Protein AF-A0A1B8BA22-F1 (afdb_monomer_lite)

Secondary structure (DSSP, 8-state):
---TTSTTEETTEEHHHHHHHHHHHHHHHHHHHHHHHH-GGGGGG--------HHHHHHHHTT-TTSTT---PPPPSSPPPPPPHHHHHHHHHHHHHHHHHHHHHHHHHHHHHHGGGTSPPP--TT-EETTEE-S-HHHHHHHHHHHHHHHHHHHHHHHT-S--SSS----SS-HHHHHHHHHHHSTT--SSS-PPPPPHHHHHHHHHHHHHHHHHHT-

Radius of gyration: 18.55 Å; chains: 1; bounding box: 46×33×55 Å

InterPro domains:
  IPR060221 Cytochalasin cluster regulator ccsR-like, C-terminal domain [PF27599] (18-216)

Structure (mmCIF, N/CA/C/O backbone):
data_AF-A0A1B8BA22-F1
#
_entry.id   AF-A0A1B8BA22-F1
#
loop_
_atom_site.group_PDB
_atom_site.id
_atom_site.type_symbol
_atom_site.label_atom_id
_atom_site.label_alt_id
_atom_site.label_comp_id
_atom_site.label_asym_id
_atom_site.label_entity_id
_atom_site.label_seq_id
_atom_site.pdbx_PDB_ins_code
_atom_site.Cartn_x
_atom_site.Cartn_y
_atom_site.Cartn_z
_atom_site.occupancy
_atom_site.B_iso_or_equiv
_atom_site.auth_seq_id
_atom_site.auth_comp_id
_atom_site.auth_asym_id
_atom_site.auth_atom_id
_atom_site.pdbx_PDB_model_num
ATOM 1 N N . MET A 1 1 ? 10.185 5.179 -19.542 1.00 46.62 1 MET A N 1
ATOM 2 C CA . MET A 1 1 ? 9.408 5.528 -18.329 1.00 46.62 1 MET A CA 1
ATOM 3 C C . MET A 1 1 ? 8.390 6.595 -18.684 1.00 46.62 1 MET A C 1
ATOM 5 O O . MET A 1 1 ? 8.605 7.246 -19.695 1.00 46.62 1 MET A O 1
ATOM 9 N N . ILE A 1 2 ? 7.275 6.675 -17.948 1.00 45.06 2 ILE A N 1
ATOM 10 C CA . ILE A 1 2 ? 6.077 7.477 -18.268 1.00 45.06 2 ILE A CA 1
ATOM 11 C C . ILE A 1 2 ? 6.498 8.854 -18.793 1.00 45.06 2 ILE A C 1
ATOM 13 O O . ILE A 1 2 ? 7.178 9.608 -18.107 1.00 45.06 2 ILE A O 1
ATOM 17 N N . SER A 1 3 ? 6.197 9.080 -20.072 1.00 39.91 3 SER A N 1
ATOM 18 C CA . SER A 1 3 ? 6.596 10.264 -20.827 1.00 39.91 3 SER A CA 1
ATOM 19 C C . SER A 1 3 ? 6.045 11.523 -20.154 1.00 39.91 3 SER A C 1
ATOM 21 O O . SER A 1 3 ? 4.916 11.491 -19.671 1.00 39.91 3 SER A O 1
ATOM 23 N N . GLN A 1 4 ? 6.776 12.641 -20.222 1.00 44.12 4 GLN A N 1
ATOM 24 C CA . GLN A 1 4 ? 6.247 13.996 -19.957 1.00 44.12 4 GLN A CA 1
ATOM 25 C C . GLN A 1 4 ? 5.028 14.347 -20.841 1.00 44.12 4 GLN A C 1
ATOM 27 O O . GLN A 1 4 ? 4.386 15.367 -20.655 1.00 44.12 4 GLN A O 1
ATOM 32 N N . HIS A 1 5 ? 4.714 13.491 -21.816 1.00 44.81 5 HIS A N 1
ATOM 33 C CA . HIS A 1 5 ? 3.585 13.584 -22.737 1.00 44.81 5 HIS A CA 1
ATOM 34 C C . HIS A 1 5 ? 2.639 12.374 -22.595 1.00 44.81 5 HIS A C 1
ATOM 36 O O . HIS A 1 5 ? 1.870 12.063 -23.501 1.00 44.81 5 HIS A O 1
ATOM 42 N N . GLY A 1 6 ? 2.757 11.602 -21.510 1.00 43.75 6 GLY A N 1
ATOM 43 C CA . GLY A 1 6 ? 1.861 10.490 -21.212 1.00 43.75 6 GLY A CA 1
ATOM 44 C C . GLY A 1 6 ? 0.576 10.986 -20.542 1.00 43.75 6 GLY A C 1
ATOM 45 O O . GLY A 1 6 ? 0.629 11.960 -19.800 1.00 43.75 6 GLY A O 1
ATOM 46 N N . PRO A 1 7 ? -0.562 10.288 -20.699 1.00 39.31 7 PRO A N 1
ATOM 47 C CA . PRO A 1 7 ? -1.861 10.693 -20.137 1.00 39.31 7 PRO A CA 1
ATOM 48 C C . PRO A 1 7 ? -1.928 10.683 -18.593 1.00 39.31 7 PRO A C 1
ATOM 50 O O . PRO A 1 7 ? -2.990 10.882 -18.020 1.00 39.31 7 PRO A O 1
ATOM 53 N N . LEU A 1 8 ? -0.804 10.412 -17.923 1.00 45.56 8 LEU A N 1
ATOM 54 C CA . LEU A 1 8 ? -0.643 10.291 -16.471 1.00 45.56 8 LEU A CA 1
ATOM 55 C C . LEU A 1 8 ? 0.379 11.309 -15.923 1.00 45.56 8 LEU A C 1
ATOM 57 O O . LEU A 1 8 ? 0.992 11.072 -14.879 1.00 45.56 8 LEU A O 1
ATOM 61 N N . PHE A 1 9 ? 0.613 12.385 -16.675 1.00 46.78 9 PHE A N 1
ATOM 62 C CA . PHE A 1 9 ? 1.466 13.514 -16.324 1.00 46.78 9 PHE A CA 1
ATOM 63 C C . PHE A 1 9 ? 0.594 14.774 -16.284 1.00 46.78 9 PHE A C 1
ATOM 65 O O . PHE A 1 9 ? 0.155 15.254 -17.328 1.00 46.78 9 PHE A O 1
ATOM 72 N N . THR A 1 10 ? 0.323 15.269 -15.078 1.00 47.12 10 THR A N 1
ATOM 73 C CA . THR A 1 10 ? -0.507 16.458 -14.830 1.00 47.12 10 THR A CA 1
ATOM 74 C C . THR A 1 10 ? 0.223 17.328 -13.810 1.00 47.12 10 THR A C 1
ATOM 76 O O . THR A 1 10 ? 0.757 16.798 -12.838 1.00 47.12 10 THR A O 1
ATOM 79 N N . ASP A 1 11 ? 0.278 18.643 -14.034 1.00 49.88 11 ASP A N 1
ATOM 80 C CA . ASP A 1 11 ? 0.907 19.623 -13.129 1.00 49.88 11 ASP A CA 1
ATOM 81 C C . ASP A 1 11 ? 2.356 19.282 -12.715 1.00 49.88 11 ASP A C 1
ATOM 83 O O . ASP A 1 11 ? 2.721 19.382 -11.546 1.00 49.88 11 ASP A O 1
ATOM 87 N N . ASP A 1 12 ? 3.186 18.834 -13.664 1.00 54.06 12 ASP A N 1
ATOM 88 C CA . ASP A 1 12 ? 4.583 18.413 -13.446 1.00 54.06 12 ASP A CA 1
ATOM 89 C C . ASP A 1 12 ? 4.779 17.215 -12.492 1.00 54.06 12 ASP A C 1
ATOM 91 O O . ASP A 1 12 ? 5.900 16.910 -12.071 1.00 54.06 12 ASP A O 1
ATOM 95 N N . ILE A 1 13 ? 3.704 16.486 -12.178 1.00 57.16 13 ILE A N 1
ATOM 96 C CA . ILE A 1 13 ? 3.717 15.315 -11.299 1.00 57.16 13 ILE A CA 1
ATOM 97 C C . ILE A 1 13 ? 3.270 14.082 -12.091 1.00 57.16 13 ILE A C 1
ATOM 99 O O . ILE A 1 13 ? 2.238 14.068 -12.765 1.00 57.16 13 ILE A O 1
ATOM 103 N N . THR A 1 14 ? 4.050 13.002 -12.011 1.00 68.94 14 THR A N 1
ATOM 104 C CA . THR A 1 14 ? 3.635 11.708 -12.571 1.00 68.94 14 THR A CA 1
ATOM 105 C C . THR A 1 14 ? 2.640 11.017 -11.633 1.00 68.94 14 THR A C 1
ATOM 107 O O . THR A 1 14 ? 2.741 11.158 -10.415 1.00 68.94 14 THR A O 1
ATOM 110 N N . LEU A 1 15 ? 1.728 10.184 -12.155 1.00 72.00 15 LEU A N 1
ATOM 111 C CA . LEU A 1 15 ? 0.854 9.336 -11.316 1.00 72.00 15 LEU A CA 1
ATOM 112 C C . LEU A 1 15 ? 1.648 8.546 -10.255 1.00 72.00 15 LEU A C 1
ATOM 114 O O . LEU A 1 15 ? 1.183 8.345 -9.137 1.00 72.00 15 LEU A O 1
ATOM 118 N N . VAL A 1 16 ? 2.868 8.137 -10.601 1.00 72.00 16 VAL A N 1
ATOM 119 C CA . VAL A 1 16 ? 3.819 7.448 -9.720 1.00 72.00 16 VAL A CA 1
ATOM 120 C C . VAL A 1 16 ? 4.201 8.342 -8.535 1.00 72.00 16 VAL A C 1
ATOM 122 O O . VAL A 1 16 ? 4.019 7.940 -7.388 1.00 72.00 16 VAL A O 1
ATOM 125 N N . ASP A 1 17 ? 4.656 9.569 -8.791 1.00 69.88 17 ASP A N 1
ATOM 126 C CA . ASP A 1 17 ? 5.019 10.538 -7.748 1.00 69.88 17 ASP A CA 1
ATOM 127 C C . ASP A 1 17 ? 3.822 10.908 -6.866 1.00 69.88 17 ASP A C 1
ATOM 129 O O . ASP A 1 17 ? 3.930 10.941 -5.638 1.00 69.88 17 ASP A O 1
ATOM 133 N N . TYR A 1 18 ? 2.666 11.134 -7.494 1.00 76.19 18 TYR A N 1
ATOM 134 C CA . TYR A 1 18 ? 1.423 11.442 -6.797 1.00 76.19 18 TYR A CA 1
ATOM 135 C C . TYR A 1 18 ? 0.993 10.292 -5.879 1.00 76.19 18 TYR A C 1
ATOM 137 O O . TYR A 1 18 ? 0.709 10.517 -4.705 1.00 76.19 18 TYR A O 1
ATOM 145 N N . SER A 1 19 ? 1.016 9.049 -6.374 1.00 82.19 19 SER A N 1
ATOM 146 C CA . SER A 1 19 ? 0.615 7.867 -5.598 1.00 82.19 19 SER A CA 1
ATOM 147 C C . SER A 1 19 ? 1.480 7.654 -4.352 1.00 82.19 19 SER A C 1
ATOM 149 O O . SER A 1 19 ? 0.947 7.367 -3.281 1.00 82.19 19 SER A O 1
ATOM 151 N N . ILE A 1 20 ? 2.798 7.871 -4.453 1.00 81.62 20 ILE A N 1
ATOM 152 C CA . ILE A 1 20 ? 3.710 7.796 -3.305 1.00 81.62 20 ILE A CA 1
ATOM 153 C C . ILE A 1 20 ? 3.387 8.889 -2.290 1.00 81.62 20 ILE A C 1
ATOM 155 O O . ILE A 1 20 ? 3.270 8.591 -1.102 1.00 81.62 20 ILE A O 1
ATOM 159 N N . LYS A 1 21 ? 3.204 10.131 -2.751 1.00 80.19 21 LYS A N 1
ATOM 160 C CA . LYS A 1 21 ? 2.882 11.260 -1.875 1.00 80.19 21 LYS A CA 1
ATOM 161 C C . LYS A 1 21 ? 1.577 11.024 -1.113 1.00 80.19 21 LYS A C 1
ATOM 163 O O . LYS A 1 21 ? 1.559 11.140 0.108 1.00 80.19 21 LYS A O 1
ATOM 168 N N . VAL A 1 22 ? 0.508 10.640 -1.811 1.00 85.88 22 VAL A N 1
ATOM 169 C CA . VAL A 1 22 ? -0.796 10.379 -1.182 1.00 85.88 22 VAL A CA 1
ATOM 170 C C . VAL A 1 22 ? -0.708 9.206 -0.204 1.00 85.88 22 VAL A C 1
ATOM 172 O O . VAL A 1 22 ? -1.250 9.287 0.895 1.00 85.88 22 VAL A O 1
ATOM 175 N N . ALA A 1 23 ? 0.016 8.136 -0.544 1.00 88.44 23 ALA A N 1
ATOM 176 C CA . ALA A 1 23 ? 0.216 7.010 0.367 1.00 88.44 23 ALA A CA 1
ATOM 177 C C . ALA A 1 23 ? 1.003 7.406 1.633 1.00 88.44 23 ALA A C 1
ATOM 179 O O . ALA A 1 23 ? 0.677 6.936 2.723 1.00 88.44 23 ALA A O 1
ATOM 180 N N . GLN A 1 24 ? 2.005 8.284 1.514 1.00 85.00 24 GLN A N 1
ATOM 181 C CA . GLN A 1 24 ? 2.724 8.843 2.665 1.00 85.00 24 GLN A CA 1
ATOM 182 C C . GLN A 1 24 ? 1.807 9.703 3.538 1.00 85.00 24 GLN A C 1
ATOM 184 O O . GLN A 1 24 ? 1.754 9.494 4.745 1.00 85.00 24 GLN A O 1
ATOM 189 N N . GLU A 1 25 ? 1.073 10.645 2.943 1.00 85.94 25 GLU A N 1
ATOM 190 C CA . GLU A 1 25 ? 0.139 11.515 3.669 1.00 85.94 25 GLU A CA 1
ATOM 191 C C . GLU A 1 25 ? -0.927 10.695 4.402 1.00 85.94 25 GLU A C 1
ATOM 193 O O . GLU A 1 25 ? -1.196 10.931 5.580 1.00 85.94 25 GLU A O 1
ATOM 198 N N . PHE A 1 26 ? -1.470 9.670 3.745 1.00 92.06 26 PHE A N 1
ATOM 199 C CA . PHE A 1 26 ? -2.414 8.751 4.363 1.00 92.06 26 PHE A CA 1
ATOM 200 C C . PHE A 1 26 ? -1.795 7.995 5.544 1.00 92.06 26 PHE A C 1
ATOM 202 O O . PHE A 1 26 ? -2.377 7.966 6.627 1.00 92.06 26 PHE A O 1
ATOM 209 N N . LEU A 1 27 ? -0.591 7.441 5.381 1.00 88.94 27 LEU A N 1
ATOM 210 C CA . LEU A 1 27 ? 0.130 6.764 6.460 1.00 88.94 27 LEU A CA 1
ATOM 211 C C . LEU A 1 27 ? 0.376 7.691 7.663 1.00 88.94 27 LEU A C 1
ATOM 213 O O . LEU A 1 27 ? 0.206 7.258 8.800 1.00 88.94 27 LEU A O 1
ATOM 217 N N . LEU A 1 28 ? 0.713 8.964 7.436 1.00 85.88 28 LEU A N 1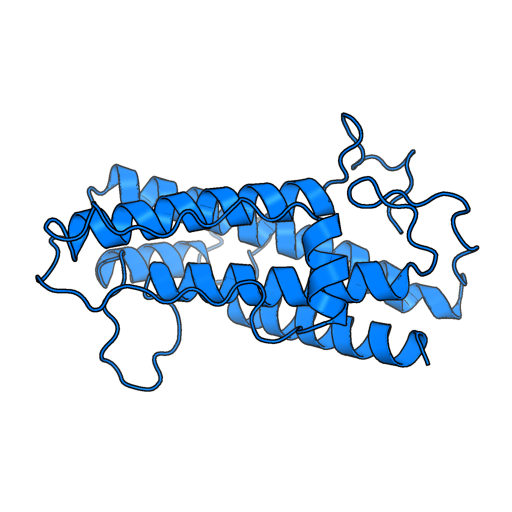
ATOM 218 C CA . LEU A 1 28 ? 0.885 9.945 8.514 1.00 85.88 28 LEU A CA 1
ATOM 219 C C . LEU A 1 28 ? -0.409 10.183 9.291 1.00 85.88 28 LEU A C 1
ATOM 221 O O . LEU A 1 28 ? -0.388 10.220 10.523 1.00 85.88 28 LEU A O 1
ATOM 225 N N . VAL A 1 29 ? -1.535 10.315 8.586 1.00 90.25 29 VAL A N 1
ATOM 226 C CA . VAL A 1 29 ? -2.853 10.451 9.219 1.00 90.25 29 VAL A CA 1
ATOM 227 C C . VAL A 1 29 ? -3.159 9.223 10.074 1.00 90.25 29 VAL A C 1
ATOM 229 O O . VAL A 1 29 ? -3.583 9.375 11.219 1.00 90.25 29 VAL A O 1
ATOM 232 N N . LEU A 1 30 ? -2.883 8.016 9.570 1.00 91.00 30 LEU A N 1
ATOM 233 C CA . LEU A 1 30 ? -3.072 6.783 10.335 1.00 91.00 30 LEU A CA 1
ATOM 234 C C . LEU A 1 30 ? -2.182 6.741 11.582 1.00 91.00 30 LEU A C 1
ATOM 236 O O . LEU A 1 30 ? -2.678 6.477 12.670 1.00 91.00 30 LEU A O 1
ATOM 240 N N . ILE A 1 31 ? -0.889 7.050 11.471 1.00 86.69 31 ILE A N 1
ATOM 241 C CA . ILE A 1 31 ? 0.022 7.071 12.629 1.00 86.69 31 ILE A CA 1
ATOM 242 C C . ILE A 1 31 ? -0.469 8.062 13.689 1.00 86.69 31 ILE A C 1
ATOM 244 O O . ILE A 1 31 ? -0.455 7.756 14.881 1.00 86.69 31 ILE A O 1
ATOM 248 N N . LYS A 1 32 ? -0.927 9.244 13.265 1.00 85.69 32 LYS A N 1
ATOM 249 C CA . LYS A 1 32 ? -1.463 10.253 14.178 1.00 85.69 32 LYS A CA 1
ATOM 250 C C . LYS A 1 32 ? -2.706 9.743 14.907 1.00 85.69 32 LYS A C 1
ATOM 252 O O . LYS A 1 32 ? -2.732 9.795 16.133 1.00 85.69 32 LYS A O 1
ATOM 257 N N . LEU A 1 33 ? -3.673 9.185 14.175 1.00 89.06 33 LEU A N 1
ATOM 258 C CA . LEU A 1 33 ? -4.869 8.572 14.761 1.00 89.06 33 LEU A CA 1
ATOM 259 C C . LEU A 1 33 ? -4.503 7.446 15.734 1.00 89.06 33 LEU A C 1
ATOM 261 O O . LEU A 1 33 ? -5.051 7.371 16.830 1.00 89.06 33 LEU A O 1
ATOM 265 N N . TYR A 1 34 ? -3.543 6.599 15.361 1.00 86.75 34 TYR A N 1
ATOM 266 C CA . TYR A 1 34 ? -3.085 5.496 16.199 1.00 86.75 34 TYR A CA 1
ATOM 2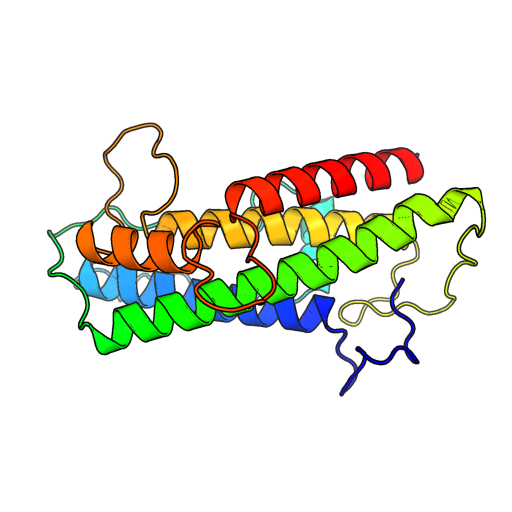67 C C . TYR A 1 34 ? -2.528 6.011 17.529 1.00 86.75 34 TYR A C 1
ATOM 269 O O . TYR A 1 34 ? -2.921 5.530 18.592 1.00 86.75 34 TYR A O 1
ATOM 277 N N . ASN A 1 35 ? -1.654 7.019 17.472 1.00 83.94 35 ASN A N 1
ATOM 278 C CA . ASN A 1 35 ? -1.029 7.613 18.651 1.00 83.94 35 ASN A CA 1
ATOM 279 C C . ASN A 1 35 ? -2.042 8.334 19.548 1.00 83.94 35 ASN A C 1
ATOM 281 O O . ASN A 1 35 ? -1.957 8.208 20.766 1.00 83.94 35 ASN A O 1
ATOM 285 N N . GLU A 1 36 ? -3.004 9.060 18.976 1.00 84.38 36 GLU A N 1
ATOM 286 C CA . GLU A 1 36 ? -4.077 9.717 19.738 1.00 84.38 36 GLU A CA 1
ATOM 287 C C . GLU A 1 36 ? -4.918 8.703 20.521 1.00 84.38 36 GLU A C 1
ATOM 289 O O . GLU A 1 36 ? -5.291 8.949 21.667 1.00 84.38 36 GLU A O 1
ATOM 294 N N . GLN A 1 37 ? -5.167 7.540 19.923 1.00 83.62 37 GLN A N 1
ATOM 295 C CA . GLN A 1 37 ? -6.025 6.511 20.494 1.00 83.62 37 GLN A CA 1
ATOM 296 C C . GLN A 1 37 ? -5.303 5.616 21.518 1.00 83.62 37 GLN A C 1
ATOM 298 O O . GLN A 1 37 ? -5.902 5.208 22.510 1.00 83.62 37 GLN A O 1
ATOM 303 N N . HIS A 1 38 ? -4.021 5.312 21.294 1.00 81.38 38 HIS A N 1
ATOM 304 C CA . HIS A 1 38 ? -3.255 4.354 22.105 1.00 81.38 38 HIS A CA 1
ATOM 305 C C . HIS A 1 38 ? -2.250 5.005 23.069 1.00 81.38 38 HIS A C 1
ATOM 307 O O . HIS A 1 38 ? -1.802 4.363 24.026 1.00 81.38 38 HIS A O 1
ATOM 313 N N . CYS A 1 39 ? -1.876 6.266 22.828 1.00 79.38 39 CYS A N 1
ATOM 314 C CA . CYS A 1 39 ? -0.831 6.993 23.556 1.00 79.38 39 CYS A CA 1
ATOM 315 C C . CYS A 1 39 ? -1.202 8.473 23.823 1.00 79.38 39 CYS A C 1
ATOM 317 O O . CYS A 1 39 ? -0.393 9.364 23.537 1.00 79.38 39 CYS A O 1
ATOM 319 N N . PRO A 1 40 ? -2.377 8.779 24.416 1.00 70.50 40 PRO A N 1
ATOM 320 C CA . PRO A 1 40 ? -2.870 10.156 24.561 1.00 70.50 40 PRO A CA 1
ATOM 321 C C . PRO A 1 40 ? -1.949 11.067 25.396 1.00 70.50 40 PRO A C 1
ATOM 323 O O . PRO A 1 40 ? -1.931 12.278 25.197 1.00 70.50 40 PRO A O 1
ATOM 326 N N . GLY A 1 41 ? -1.136 10.502 26.298 1.00 65.81 41 GLY A N 1
ATOM 327 C CA . GLY A 1 41 ? -0.180 11.250 27.127 1.00 65.81 41 GLY A CA 1
ATOM 328 C C . GLY A 1 41 ? 1.172 11.567 26.469 1.00 65.81 41 GLY A C 1
ATOM 329 O O . GLY A 1 41 ? 1.957 12.313 27.047 1.00 65.81 41 GLY A O 1
ATOM 330 N N . MET A 1 42 ? 1.474 11.017 25.284 1.00 62.22 42 MET A N 1
ATOM 331 C CA . MET A 1 42 ? 2.791 11.142 24.624 1.00 62.22 42 MET A CA 1
ATOM 332 C C . MET A 1 42 ? 2.778 12.022 23.362 1.00 62.22 42 MET A C 1
ATOM 334 O O . MET A 1 42 ? 3.757 12.057 22.609 1.00 62.22 42 MET A O 1
ATOM 338 N N . LEU A 1 43 ? 1.694 12.773 23.138 1.00 56.62 43 LEU A N 1
ATOM 339 C CA . LEU A 1 43 ? 1.495 13.613 21.948 1.00 56.62 43 LEU A CA 1
ATOM 340 C C . LEU A 1 43 ? 2.567 14.709 21.768 1.00 56.62 43 LEU A C 1
ATOM 342 O O . LEU A 1 43 ? 2.767 15.190 20.657 1.00 56.62 43 LEU A O 1
ATOM 346 N N . HIS A 1 44 ? 3.308 15.066 22.822 1.00 50.66 44 HIS A N 1
ATOM 347 C CA . HIS A 1 44 ? 4.362 16.090 22.777 1.00 50.66 44 HIS A CA 1
ATOM 348 C C . HIS A 1 44 ? 5.704 15.617 22.189 1.00 50.66 44 HIS A C 1
ATOM 350 O O . HIS A 1 44 ? 6.604 16.432 22.000 1.00 50.66 44 HIS A O 1
ATOM 356 N N . THR A 1 45 ? 5.845 14.325 21.879 1.00 47.53 45 THR A N 1
ATOM 357 C CA . THR A 1 45 ? 7.091 13.724 21.364 1.00 47.53 45 THR A CA 1
ATOM 358 C C . THR A 1 45 ? 6.980 13.176 19.943 1.00 47.53 45 THR A C 1
ATOM 360 O O . THR A 1 45 ? 7.915 12.519 19.488 1.00 47.53 45 THR A O 1
ATOM 363 N N . SER A 1 46 ? 5.875 13.417 19.220 1.00 47.53 46 SER A N 1
ATOM 364 C CA . SER A 1 46 ? 5.726 12.860 17.870 1.00 47.53 46 SER A CA 1
ATOM 365 C C . SER A 1 46 ? 6.825 13.412 16.960 1.00 47.53 46 SER A C 1
ATOM 367 O O . SER A 1 46 ? 6.813 14.594 16.606 1.00 47.53 46 SER A O 1
ATOM 369 N N . GLN A 1 47 ? 7.789 12.563 16.602 1.00 47.50 47 GLN A N 1
ATOM 370 C CA . GLN A 1 47 ? 8.780 12.884 15.588 1.00 47.50 47 GLN A CA 1
ATOM 371 C C . GLN A 1 47 ? 8.033 13.314 14.328 1.00 47.50 47 GLN A C 1
ATOM 373 O O . GLN A 1 47 ? 7.201 12.573 13.80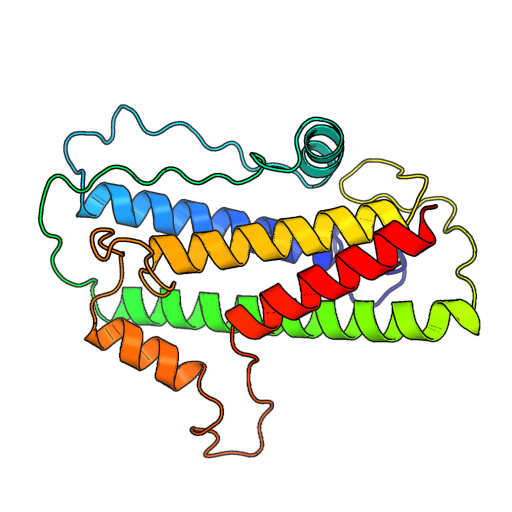5 1.00 47.50 47 GLN A O 1
ATOM 378 N N . SER A 1 48 ? 8.308 14.535 13.874 1.00 43.28 48 SER A N 1
ATOM 379 C CA . SER A 1 48 ? 7.836 15.017 12.584 1.00 43.28 48 SER A CA 1
ATOM 380 C C . SER A 1 48 ? 8.446 14.114 11.518 1.00 43.28 48 SER A C 1
ATOM 382 O O . SER A 1 48 ? 9.631 14.226 11.202 1.00 43.28 48 SER A O 1
ATOM 384 N N . MET A 1 49 ? 7.667 13.164 11.010 1.00 50.72 49 MET A N 1
ATOM 385 C CA . MET A 1 49 ? 8.051 12.424 9.821 1.00 50.72 49 MET A CA 1
ATOM 386 C C . MET A 1 49 ? 7.909 13.414 8.665 1.00 50.72 49 MET A C 1
ATOM 388 O O . MET A 1 49 ? 6.810 13.656 8.167 1.00 50.72 49 MET A O 1
ATOM 392 N N . GLU A 1 50 ? 9.016 14.074 8.310 1.00 51.66 50 GLU A N 1
ATOM 393 C CA . GLU A 1 50 ? 9.061 14.951 7.143 1.00 51.66 50 GLU A CA 1
ATOM 394 C C . GLU A 1 50 ? 8.550 14.158 5.938 1.00 51.66 50 GLU A C 1
ATOM 396 O O . GLU A 1 50 ? 9.074 13.083 5.638 1.00 51.66 50 GLU A O 1
ATOM 401 N N . LEU A 1 51 ? 7.528 14.679 5.252 1.00 54.22 51 LEU A N 1
ATOM 402 C CA . LEU A 1 51 ? 7.049 14.125 3.988 1.00 54.22 51 LEU A CA 1
ATOM 403 C C . LEU A 1 51 ? 8.245 13.987 3.041 1.00 54.22 51 LEU A C 1
ATOM 405 O O . LEU A 1 51 ? 8.784 14.974 2.530 1.00 54.22 51 LEU A O 1
ATOM 409 N N . LEU A 1 52 ? 8.709 12.751 2.848 1.00 54.16 52 LEU A N 1
ATOM 410 C CA . LEU A 1 52 ? 9.905 12.505 2.063 1.00 54.16 52 LEU A CA 1
ATOM 411 C C . LEU A 1 52 ? 9.547 12.682 0.596 1.00 54.16 52 LEU A C 1
ATOM 413 O O . LEU A 1 52 ? 8.941 11.808 -0.017 1.00 54.16 52 LEU A O 1
ATOM 417 N N . CYS A 1 53 ? 9.955 13.815 0.029 1.00 49.34 53 CYS A N 1
ATOM 418 C CA . CYS A 1 53 ? 9.853 14.038 -1.402 1.00 49.34 53 CYS A CA 1
ATOM 419 C C . CYS A 1 53 ? 10.534 12.880 -2.162 1.00 49.34 53 CYS A C 1
ATOM 421 O O . CYS A 1 53 ? 11.701 12.579 -1.876 1.00 49.34 53 CYS A O 1
ATOM 423 N N . PRO A 1 54 ? 9.868 12.292 -3.168 1.00 48.16 54 PRO A N 1
ATOM 424 C CA . PRO A 1 54 ? 10.431 11.556 -4.278 1.00 48.16 54 PRO A CA 1
ATOM 425 C C . PRO A 1 54 ? 11.959 11.392 -4.429 1.00 48.16 54 PRO A C 1
ATOM 427 O O . PRO A 1 54 ? 12.569 10.323 -4.389 1.00 48.16 54 PRO A O 1
ATOM 430 N N . CYS A 1 55 ? 12.613 12.538 -4.635 1.00 48.12 55 CYS A N 1
ATOM 431 C CA . CYS A 1 55 ? 14.039 12.656 -4.932 1.00 48.12 55 CYS A CA 1
ATOM 432 C C . CYS A 1 55 ? 14.926 12.572 -3.703 1.00 48.12 55 CYS A C 1
ATOM 434 O O . CYS A 1 55 ? 16.082 12.158 -3.822 1.00 48.12 55 CYS A O 1
ATOM 436 N N . ARG A 1 56 ? 14.414 12.965 -2.531 1.00 50.16 56 ARG A N 1
ATOM 437 C CA . ARG A 1 56 ? 15.097 12.704 -1.263 1.00 50.16 56 ARG A CA 1
ATOM 438 C C . ARG A 1 56 ? 15.093 11.203 -1.004 1.00 50.16 56 ARG A C 1
ATOM 440 O O . ARG A 1 56 ? 16.167 10.679 -0.716 1.00 50.16 56 ARG A O 1
ATOM 447 N N . LEU A 1 57 ? 13.968 10.525 -1.269 1.00 54.81 57 LEU A N 1
ATOM 448 C CA . LEU A 1 57 ? 13.863 9.065 -1.200 1.00 54.81 57 LEU A CA 1
ATOM 449 C C . LEU A 1 57 ? 14.910 8.397 -2.086 1.00 54.81 57 LEU A C 1
ATOM 451 O O . LEU A 1 57 ? 15.700 7.631 -1.566 1.00 54.81 57 LEU A O 1
ATOM 455 N N . ALA A 1 58 ? 15.029 8.749 -3.370 1.00 52.34 58 ALA A N 1
ATOM 456 C CA . ALA A 1 58 ? 16.050 8.154 -4.244 1.00 52.34 58 ALA A CA 1
ATOM 457 C C . ALA A 1 58 ? 17.493 8.350 -3.730 1.00 52.34 58 ALA A C 1
ATOM 459 O O . ALA A 1 58 ? 18.307 7.425 -3.768 1.00 52.34 58 ALA A O 1
ATOM 460 N N . SER A 1 59 ? 17.816 9.544 -3.218 1.00 55.31 59 SER A N 1
ATOM 461 C CA . SER A 1 59 ? 19.152 9.846 -2.683 1.00 55.31 59 SER A CA 1
ATOM 462 C C . SER A 1 59 ? 19.459 9.145 -1.354 1.00 55.31 59 SER A C 1
ATOM 464 O O . SER A 1 59 ? 20.602 8.767 -1.110 1.00 55.31 59 SER A O 1
ATOM 466 N N . GLN A 1 60 ? 18.446 8.959 -0.508 1.00 55.81 60 GLN A N 1
ATOM 467 C CA . GLN A 1 60 ? 18.541 8.229 0.752 1.00 55.81 60 GLN A CA 1
ATOM 468 C C . GLN A 1 60 ? 18.513 6.712 0.509 1.00 55.81 60 GLN A C 1
ATOM 470 O O . GLN A 1 60 ? 19.234 5.993 1.184 1.00 55.81 60 GLN A O 1
ATOM 475 N N . PHE A 1 61 ? 17.803 6.230 -0.516 1.00 55.22 61 PHE A N 1
ATOM 476 C CA . PHE A 1 61 ? 17.726 4.815 -0.918 1.00 55.22 61 PHE A CA 1
ATOM 477 C C . PHE A 1 61 ? 19.064 4.271 -1.389 1.00 55.22 61 PHE A C 1
ATOM 479 O O . PHE A 1 61 ? 19.427 3.137 -1.092 1.00 55.22 61 PHE A O 1
ATOM 486 N N . LEU A 1 62 ? 19.840 5.109 -2.076 1.00 57.22 62 LEU A N 1
ATOM 487 C CA . LEU A 1 62 ? 21.216 4.789 -2.442 1.00 57.22 62 LEU A CA 1
ATOM 488 C C . LEU A 1 62 ? 22.152 4.676 -1.229 1.00 57.22 62 LEU A C 1
ATOM 490 O O . LEU A 1 62 ? 23.194 4.036 -1.347 1.00 57.22 62 LEU A O 1
ATOM 494 N N . LYS A 1 63 ? 21.807 5.297 -0.093 1.00 57.50 63 LYS A N 1
ATOM 495 C CA . LYS A 1 63 ? 22.623 5.296 1.130 1.00 57.50 63 LYS A CA 1
ATOM 496 C C . LYS A 1 63 ? 22.199 4.209 2.113 1.00 57.50 63 LYS A C 1
ATOM 498 O O . LYS A 1 63 ? 23.064 3.528 2.650 1.00 57.50 63 LYS A O 1
ATOM 503 N N . ASP A 1 64 ? 20.897 4.045 2.331 1.00 57.06 64 ASP A N 1
ATOM 504 C CA . ASP A 1 64 ? 20.337 3.046 3.235 1.00 57.06 64 ASP A CA 1
ATOM 505 C C . ASP A 1 64 ? 18.901 2.652 2.820 1.00 57.06 64 ASP A C 1
ATOM 507 O O . ASP A 1 64 ? 17.927 3.313 3.189 1.00 57.06 64 ASP A O 1
ATOM 511 N N . PRO A 1 65 ? 18.739 1.575 2.035 1.00 53.41 65 PRO A N 1
ATOM 512 C CA . PRO A 1 65 ? 17.438 1.154 1.524 1.00 53.41 65 PRO A CA 1
ATOM 513 C C . PRO A 1 65 ? 16.521 0.549 2.599 1.00 53.41 65 PRO A C 1
ATOM 515 O O . PRO A 1 65 ? 15.320 0.422 2.365 1.00 53.41 65 PRO A O 1
ATOM 518 N N . LYS A 1 66 ? 17.061 0.147 3.761 1.00 52.75 66 LYS A N 1
ATOM 519 C CA . LYS A 1 66 ? 16.305 -0.614 4.768 1.00 52.75 66 LYS A CA 1
ATOM 520 C C . LYS A 1 66 ? 15.462 0.265 5.692 1.00 52.75 66 LYS A C 1
ATOM 522 O O . LYS A 1 66 ? 14.436 -0.203 6.162 1.00 52.75 66 LYS A O 1
ATOM 527 N N . ASN A 1 67 ? 15.846 1.527 5.883 1.00 51.28 67 ASN A N 1
ATOM 528 C CA . ASN A 1 67 ? 15.278 2.390 6.928 1.00 51.28 67 ASN A CA 1
ATOM 529 C C . ASN A 1 67 ? 14.373 3.519 6.404 1.00 51.28 67 ASN A C 1
ATOM 531 O O . ASN A 1 67 ? 13.918 4.367 7.164 1.00 51.28 67 ASN A O 1
ATOM 535 N N . LEU A 1 68 ? 14.105 3.565 5.097 1.00 52.28 68 LEU A N 1
ATOM 536 C CA . LEU A 1 68 ? 13.517 4.744 4.444 1.00 52.28 68 LEU A CA 1
ATOM 537 C C . LEU A 1 68 ? 12.082 5.083 4.812 1.00 52.28 68 LEU A C 1
ATOM 539 O O . LEU A 1 68 ? 11.656 6.223 4.653 1.00 52.28 68 LEU A O 1
ATOM 543 N N . PHE A 1 69 ? 11.346 4.095 5.290 1.00 57.91 69 PHE A N 1
ATOM 544 C CA . PHE A 1 69 ? 9.990 4.281 5.772 1.00 57.91 69 PHE A CA 1
ATOM 545 C C . PHE A 1 69 ? 9.786 3.471 7.039 1.00 57.91 69 PHE A C 1
ATOM 547 O O . PHE A 1 69 ? 8.682 2.996 7.258 1.00 57.91 69 PHE A O 1
ATOM 554 N N . ASP A 1 70 ? 10.828 3.206 7.825 1.00 58.84 70 ASP A N 1
ATOM 555 C CA . ASP A 1 70 ? 10.624 2.369 8.999 1.00 58.84 70 ASP A CA 1
ATOM 556 C C . ASP A 1 70 ? 9.750 3.137 9.998 1.00 58.84 70 ASP A C 1
ATOM 558 O O . ASP A 1 70 ? 10.139 4.176 10.533 1.00 58.84 70 ASP A O 1
ATOM 562 N N . VAL A 1 71 ? 8.503 2.686 10.142 1.00 62.69 71 VAL A N 1
ATOM 563 C CA . VAL A 1 71 ? 7.526 3.289 11.044 1.00 62.69 71 VAL A CA 1
ATOM 564 C C . VAL A 1 71 ? 7.579 2.507 12.340 1.00 62.69 71 VAL A C 1
ATOM 566 O O . VAL A 1 71 ? 7.025 1.408 12.432 1.00 62.69 71 VAL A O 1
ATOM 569 N N . SER A 1 72 ? 8.216 3.107 13.339 1.00 64.44 72 SER A N 1
ATOM 570 C CA . SER A 1 72 ? 8.134 2.662 14.726 1.00 64.44 72 SER A CA 1
ATOM 571 C C . SER A 1 72 ? 6.839 3.192 15.333 1.00 64.44 72 SER A C 1
ATOM 573 O O . SER A 1 72 ? 6.725 4.382 15.630 1.00 64.44 72 SER A O 1
ATOM 575 N N . LEU A 1 73 ? 5.847 2.317 15.494 1.00 67.88 73 LEU A N 1
ATOM 576 C CA . LEU A 1 73 ? 4.643 2.648 16.251 1.00 67.88 73 LEU A CA 1
ATOM 577 C C . LEU A 1 73 ? 4.975 2.704 17.740 1.00 67.88 73 LEU A C 1
ATOM 579 O O . LEU A 1 73 ? 5.759 1.898 18.247 1.00 67.88 73 LEU A O 1
ATOM 583 N N . LEU A 1 74 ? 4.371 3.657 18.450 1.00 71.06 74 LEU A N 1
ATOM 584 C CA . LEU A 1 74 ? 4.480 3.691 19.902 1.00 71.06 74 LEU A CA 1
ATOM 585 C C . LEU A 1 74 ? 3.822 2.442 20.490 1.00 71.06 74 LEU A C 1
ATOM 587 O O . LEU A 1 74 ? 2.755 2.006 20.041 1.00 71.06 74 LEU A O 1
ATOM 591 N N . GLN A 1 75 ? 4.456 1.883 21.518 1.00 73.81 75 GLN A N 1
ATOM 592 C CA . GLN A 1 75 ? 3.858 0.786 22.258 1.00 73.81 75 GLN A CA 1
ATOM 593 C C . GLN A 1 75 ? 2.579 1.301 22.938 1.00 73.81 75 GLN A C 1
ATOM 595 O O . GLN A 1 75 ? 2.644 2.309 23.647 1.00 73.81 75 GLN A O 1
ATOM 600 N N . PRO A 1 76 ? 1.425 0.647 22.721 1.00 72.88 76 PRO A N 1
ATOM 601 C CA . PRO A 1 76 ? 0.153 1.131 23.229 1.00 72.88 76 PRO A CA 1
ATOM 602 C C . PRO A 1 76 ? 0.174 1.162 24.760 1.00 72.88 76 PRO A C 1
ATOM 604 O O . PRO A 1 76 ? 0.514 0.175 25.413 1.00 72.88 76 PRO A O 1
ATOM 607 N N . THR A 1 77 ? -0.180 2.315 25.324 1.00 75.75 77 THR A N 1
ATOM 608 C CA . THR A 1 77 ? -0.247 2.532 26.783 1.00 75.75 77 THR A CA 1
ATOM 609 C C . THR A 1 77 ? -1.629 2.235 27.356 1.00 75.75 77 THR A C 1
ATOM 611 O O . THR A 1 77 ? -1.769 2.016 28.557 1.00 75.75 77 THR A O 1
ATOM 614 N N . VAL A 1 78 ? -2.645 2.199 26.492 1.00 76.12 78 VAL A N 1
ATOM 615 C CA . VAL A 1 78 ? -4.041 1.917 26.826 1.00 76.12 78 VAL A CA 1
ATOM 616 C C . VAL A 1 78 ? -4.680 1.034 25.755 1.00 76.12 78 VAL A C 1
ATOM 618 O O . VAL A 1 78 ? -4.251 1.025 24.599 1.00 76.12 78 VAL A O 1
ATOM 621 N N . THR A 1 79 ? -5.726 0.302 26.136 1.00 76.19 79 THR A N 1
ATOM 622 C CA . THR A 1 79 ? -6.585 -0.412 25.185 1.00 76.19 79 THR A CA 1
ATOM 623 C C . THR A 1 79 ? -7.537 0.586 24.533 1.00 76.19 79 THR A C 1
ATOM 625 O O . THR A 1 79 ? -8.352 1.200 25.219 1.00 76.19 79 THR A O 1
ATOM 628 N N . ALA A 1 80 ? -7.431 0.745 23.218 1.00 77.50 80 ALA A N 1
ATOM 629 C CA . ALA A 1 80 ? -8.279 1.631 22.435 1.00 77.50 80 ALA A CA 1
ATOM 630 C C . ALA A 1 80 ? -9.695 1.065 22.222 1.00 77.50 80 ALA A C 1
ATOM 632 O O . ALA A 1 80 ? -9.864 -0.121 21.931 1.00 77.50 80 ALA A O 1
ATOM 633 N N . GLU A 1 81 ? -10.715 1.926 22.294 1.00 83.31 81 GLU A N 1
ATOM 634 C CA . GLU A 1 81 ? -12.055 1.601 21.786 1.00 83.31 81 GLU A CA 1
ATOM 635 C C . GLU A 1 81 ? -12.053 1.526 20.253 1.00 83.31 81 GLU A C 1
ATOM 637 O O . GLU A 1 81 ? -11.257 2.218 19.626 1.00 83.31 81 GLU A O 1
ATOM 642 N N . PRO A 1 82 ? -12.938 0.748 19.606 1.00 86.25 82 PRO A N 1
ATOM 643 C CA . PRO A 1 82 ? -13.031 0.718 18.148 1.00 86.25 82 PRO A CA 1
ATOM 644 C C . PRO A 1 82 ? -13.268 2.107 17.540 1.00 86.25 82 PRO A C 1
ATOM 646 O O . PRO A 1 82 ? -14.037 2.905 18.073 1.00 86.25 82 PRO A O 1
ATOM 649 N N . LEU A 1 83 ? -12.676 2.372 16.370 1.00 89.50 83 LEU A N 1
ATOM 650 C CA . LEU A 1 83 ? -12.944 3.610 15.633 1.00 89.50 83 LEU A CA 1
ATOM 651 C C . LEU A 1 83 ? -14.433 3.747 15.297 1.00 89.50 83 LEU A C 1
ATOM 653 O O . LEU A 1 83 ? -15.105 2.754 14.997 1.00 89.50 83 LEU A O 1
ATOM 657 N N . ALA A 1 84 ? -14.919 4.989 15.237 1.00 92.06 84 ALA A N 1
ATOM 658 C CA . ALA A 1 84 ? -16.244 5.279 14.705 1.00 92.06 84 ALA A CA 1
ATOM 659 C C . ALA A 1 84 ? -16.404 4.666 13.304 1.00 92.06 84 ALA A C 1
ATOM 661 O O . ALA A 1 84 ? -15.493 4.720 12.472 1.00 92.06 84 ALA A O 1
ATOM 662 N N . THR A 1 85 ? -17.574 4.088 13.029 1.00 90.56 85 THR A N 1
ATOM 663 C CA . THR A 1 85 ? -17.826 3.331 11.795 1.00 90.56 85 THR A CA 1
ATOM 664 C C . THR A 1 85 ? -17.543 4.148 10.537 1.00 90.56 85 THR A C 1
ATOM 666 O O . THR A 1 85 ? -16.915 3.643 9.613 1.00 90.56 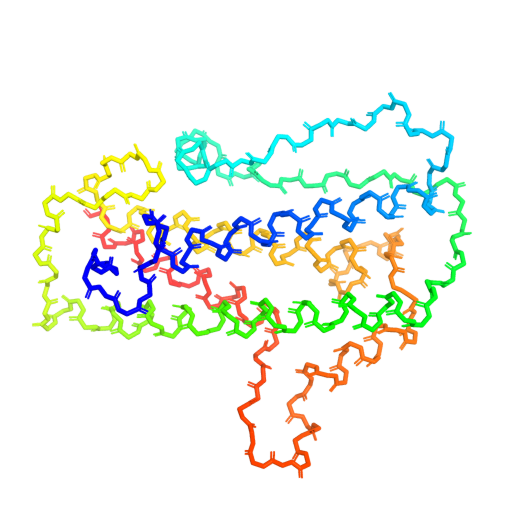85 THR A O 1
ATOM 669 N N . SER A 1 86 ? -17.928 5.426 10.519 1.00 91.75 86 SER A N 1
ATOM 670 C CA . SER A 1 86 ? -17.654 6.336 9.401 1.00 91.75 86 SER A CA 1
ATOM 671 C C . SER A 1 86 ? -16.155 6.520 9.136 1.00 91.75 86 SER A C 1
ATOM 673 O O . SER A 1 86 ? -15.730 6.523 7.981 1.00 91.75 86 SER A O 1
ATOM 675 N N . ILE A 1 87 ? -15.340 6.617 10.191 1.00 93.19 87 ILE A N 1
ATOM 676 C CA . ILE A 1 87 ? -13.883 6.770 10.085 1.00 93.19 87 ILE A CA 1
ATOM 677 C C . ILE A 1 87 ? -13.267 5.487 9.529 1.00 93.19 87 ILE A C 1
ATOM 679 O O . ILE A 1 87 ? -12.502 5.539 8.569 1.00 93.19 87 ILE A O 1
ATOM 683 N N . ALA A 1 88 ? -13.645 4.328 10.075 1.00 92.25 88 ALA A N 1
ATOM 684 C CA . ALA A 1 88 ? -13.134 3.041 9.610 1.00 92.25 88 ALA A CA 1
ATOM 685 C C . ALA A 1 88 ? -13.496 2.758 8.142 1.00 92.25 88 ALA A C 1
ATOM 687 O O . ALA A 1 88 ? -12.652 2.278 7.386 1.00 92.25 88 ALA A O 1
ATOM 688 N N . LEU A 1 89 ? -14.714 3.106 7.713 1.00 91.50 89 LEU A N 1
ATOM 689 C CA . LEU A 1 89 ? -15.130 2.990 6.311 1.00 91.50 89 LEU A CA 1
ATOM 690 C C . LEU A 1 89 ? -14.370 3.959 5.399 1.00 91.50 89 LEU A C 1
ATOM 692 O O . LEU A 1 89 ? -13.970 3.577 4.304 1.00 91.50 89 LEU A O 1
ATOM 696 N N . THR A 1 90 ? -14.106 5.184 5.858 1.00 94.56 90 THR A N 1
ATOM 697 C CA . THR A 1 90 ? -13.303 6.156 5.099 1.00 94.56 90 THR A CA 1
ATOM 698 C C . THR A 1 90 ? -11.873 5.650 4.905 1.00 94.56 90 THR A C 1
ATOM 700 O O . THR A 1 90 ? -11.367 5.645 3.785 1.00 94.56 90 THR A O 1
ATOM 703 N N . ILE A 1 91 ? -11.242 5.151 5.974 1.00 94.56 91 ILE A N 1
ATOM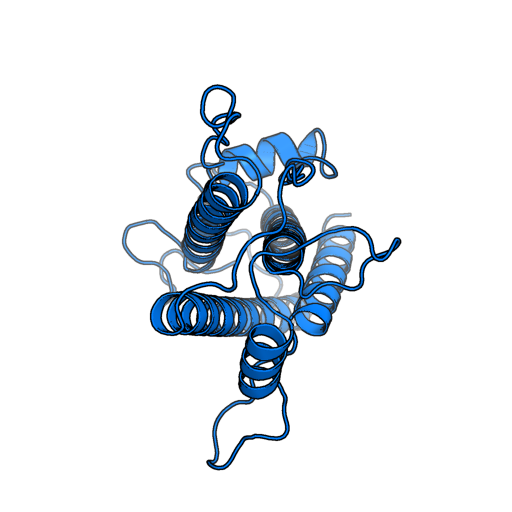 704 C CA . ILE A 1 91 ? -9.913 4.523 5.932 1.00 94.56 91 ILE A CA 1
ATOM 705 C C . ILE A 1 91 ? -9.907 3.337 4.962 1.00 94.56 91 ILE A C 1
ATOM 707 O O . ILE A 1 91 ? -9.015 3.238 4.122 1.00 94.56 91 ILE A O 1
ATOM 711 N N . THR A 1 92 ? -10.917 2.469 5.053 1.00 91.62 92 THR A N 1
ATOM 712 C CA . THR A 1 92 ? -11.084 1.302 4.174 1.00 91.62 92 THR A CA 1
ATOM 713 C C . THR A 1 92 ? -11.165 1.728 2.711 1.00 91.62 92 THR A C 1
ATOM 715 O O . THR A 1 92 ? -10.379 1.259 1.893 1.00 91.62 92 THR A O 1
ATOM 718 N N . SER A 1 93 ? -12.043 2.681 2.389 1.00 91.31 93 SER A N 1
ATOM 719 C CA . SER A 1 93 ? -12.214 3.208 1.033 1.00 91.31 93 SER A CA 1
ATOM 720 C C . SER A 1 93 ? -10.920 3.804 0.476 1.00 91.31 93 SER A C 1
ATOM 722 O O . SER A 1 93 ? -10.536 3.493 -0.651 1.00 91.31 93 SER A O 1
ATOM 724 N N . ILE A 1 94 ? -10.223 4.643 1.252 1.00 93.44 94 ILE A N 1
ATOM 725 C CA . ILE A 1 94 ? -8.953 5.248 0.820 1.00 93.44 94 ILE A CA 1
ATOM 726 C C . ILE A 1 94 ? -7.906 4.161 0.565 1.00 93.44 94 ILE A C 1
ATOM 728 O O . ILE A 1 94 ? -7.215 4.197 -0.452 1.00 93.44 94 ILE A O 1
ATOM 732 N N . PHE A 1 95 ? -7.802 3.173 1.455 1.00 92.69 95 PHE A N 1
ATOM 733 C CA . PHE A 1 95 ? -6.825 2.104 1.304 1.00 92.69 95 PHE A CA 1
ATOM 734 C C . PHE A 1 95 ? -7.109 1.237 0.069 1.00 92.69 95 PHE A C 1
ATOM 736 O O . PHE A 1 95 ? -6.196 0.996 -0.716 1.00 92.69 95 PHE A O 1
ATOM 743 N N . VAL A 1 96 ? -8.365 0.854 -0.178 1.00 90.19 96 VAL A N 1
ATOM 744 C CA . VAL A 1 96 ? -8.764 0.108 -1.387 1.00 90.19 96 VAL A CA 1
ATOM 745 C C . VAL A 1 96 ? -8.443 0.894 -2.666 1.00 90.19 96 VAL A C 1
ATOM 747 O O . VAL A 1 96 ? -7.878 0.340 -3.614 1.00 90.19 96 VAL A O 1
ATOM 750 N N . GLN A 1 97 ? -8.727 2.200 -2.691 1.00 90.19 97 GLN A N 1
ATOM 751 C CA . GLN A 1 97 ? -8.389 3.065 -3.829 1.00 90.19 97 GLN A CA 1
ATOM 752 C C . GLN A 1 97 ? -6.873 3.148 -4.054 1.00 90.19 97 GLN A C 1
ATOM 754 O O . GLN A 1 97 ? -6.415 3.028 -5.191 1.00 90.19 97 GLN A O 1
ATOM 759 N N . LEU A 1 98 ? -6.080 3.282 -2.985 1.00 91.38 98 LEU A N 1
ATOM 760 C CA . LEU A 1 98 ? -4.617 3.268 -3.069 1.00 91.38 98 LEU A CA 1
ATOM 761 C C . LEU A 1 98 ? -4.092 1.952 -3.649 1.00 91.38 98 LEU A C 1
ATOM 763 O O . LEU A 1 98 ? -3.249 1.976 -4.545 1.00 91.38 98 LEU A O 1
ATOM 767 N N . ILE A 1 99 ? -4.602 0.811 -3.182 1.00 91.00 99 ILE A N 1
ATOM 768 C CA . ILE A 1 99 ? -4.219 -0.509 -3.699 1.00 91.00 99 ILE A CA 1
ATOM 769 C C . ILE A 1 99 ? -4.568 -0.635 -5.185 1.00 91.00 99 ILE A C 1
ATOM 771 O O . ILE A 1 99 ? -3.729 -1.078 -5.965 1.00 91.00 99 ILE A O 1
ATOM 775 N N . THR A 1 100 ? -5.742 -0.157 -5.596 1.00 88.81 100 THR A N 1
ATOM 776 C CA . THR A 1 100 ? -6.171 -0.152 -7.006 1.00 88.81 100 THR A CA 1
ATOM 777 C C . THR A 1 100 ? -5.235 0.687 -7.885 1.00 88.81 100 THR A C 1
ATOM 779 O O . THR A 1 100 ? -4.839 0.263 -8.972 1.00 88.81 100 THR A O 1
ATOM 782 N N . ILE A 1 101 ? -4.821 1.868 -7.412 1.00 87.38 101 ILE A N 1
ATOM 783 C CA . ILE A 1 101 ? -3.860 2.725 -8.124 1.00 87.38 101 ILE A CA 1
ATOM 784 C C . ILE A 1 101 ? -2.500 2.030 -8.229 1.00 87.38 101 ILE A C 1
ATOM 786 O O . ILE A 1 101 ? -1.899 1.999 -9.304 1.00 87.38 101 ILE A O 1
ATOM 790 N N . PHE A 1 102 ? -2.009 1.446 -7.136 1.00 89.25 102 PHE A N 1
ATOM 791 C CA . PHE A 1 102 ? -0.746 0.717 -7.144 1.00 89.25 102 PHE A CA 1
ATOM 792 C C . PHE A 1 102 ? -0.785 -0.504 -8.071 1.00 89.25 102 PHE A C 1
ATOM 794 O O . PHE A 1 102 ? 0.198 -0.769 -8.762 1.00 89.25 102 PHE A O 1
ATOM 801 N N . GLU A 1 103 ? -1.909 -1.214 -8.145 1.00 89.69 103 GLU A N 1
ATOM 802 C CA . GLU A 1 103 ? -2.115 -2.309 -9.091 1.00 89.69 103 GLU A CA 1
ATOM 803 C C . GLU A 1 103 ? -2.038 -1.825 -10.546 1.00 89.69 103 GLU A C 1
ATOM 805 O O . GLU A 1 103 ? -1.300 -2.394 -11.354 1.00 89.69 103 GLU A O 1
ATOM 810 N N . LEU A 1 104 ? -2.723 -0.726 -10.874 1.00 85.69 104 LEU A N 1
ATOM 811 C CA . LEU A 1 104 ? -2.661 -0.113 -12.201 1.00 85.69 104 LEU A CA 1
ATOM 812 C C . LEU A 1 104 ? -1.221 0.273 -12.575 1.00 85.69 104 LEU A C 1
ATOM 814 O O . LEU A 1 104 ? -0.746 -0.037 -13.672 1.00 85.69 104 LEU A O 1
ATOM 818 N N . VAL A 1 105 ? -0.500 0.920 -11.656 1.00 83.06 105 VAL A N 1
ATOM 819 C CA . VAL A 1 105 ? 0.896 1.311 -11.879 1.00 83.06 105 VAL A CA 1
ATOM 820 C C . VAL A 1 105 ? 1.788 0.081 -12.054 1.00 83.06 105 VAL A C 1
ATOM 822 O O . VAL A 1 105 ? 2.615 0.058 -12.969 1.00 83.06 105 VAL A O 1
ATOM 825 N N . LEU A 1 106 ? 1.614 -0.960 -11.235 1.00 86.19 106 LEU A N 1
ATOM 826 C CA . LEU A 1 106 ? 2.350 -2.215 -11.371 1.00 86.19 106 LEU A CA 1
ATOM 827 C C . LEU A 1 106 ? 2.125 -2.842 -12.750 1.00 86.19 106 LEU A C 1
ATOM 829 O O . LEU A 1 106 ? 3.101 -3.219 -13.396 1.00 86.19 106 LEU A O 1
ATOM 833 N N . ASN A 1 107 ? 0.877 -2.912 -13.217 1.00 84.31 107 ASN A N 1
ATOM 834 C CA . ASN A 1 107 ? 0.538 -3.449 -14.535 1.00 84.31 107 ASN A CA 1
ATOM 835 C C . ASN A 1 107 ? 1.241 -2.665 -15.651 1.00 84.31 107 ASN A C 1
ATOM 837 O O . ASN A 1 107 ? 1.850 -3.255 -16.546 1.00 84.31 107 ASN A O 1
ATOM 841 N N . HIS A 1 108 ? 1.254 -1.333 -15.565 1.00 79.12 108 HIS A N 1
ATOM 842 C CA . HIS A 1 108 ? 1.995 -0.504 -16.514 1.00 79.12 108 HIS A CA 1
ATOM 843 C C . HIS A 1 108 ? 3.506 -0.759 -16.479 1.00 79.12 108 HIS A C 1
ATOM 845 O O . HIS A 1 108 ? 4.135 -0.826 -17.539 1.00 79.12 108 HIS A O 1
ATOM 851 N N . ILE A 1 109 ? 4.102 -0.910 -15.293 1.00 77.12 109 ILE A N 1
ATOM 852 C CA . ILE A 1 109 ? 5.533 -1.210 -15.167 1.00 77.12 109 ILE A CA 1
ATOM 853 C C . ILE A 1 109 ? 5.834 -2.609 -15.717 1.00 77.12 109 ILE A C 1
ATOM 855 O O . ILE A 1 109 ? 6.786 -2.752 -16.479 1.00 77.12 109 ILE A O 1
ATOM 859 N N . ALA A 1 110 ? 5.025 -3.618 -15.390 1.00 80.44 110 ALA A N 1
ATOM 860 C CA . ALA A 1 110 ? 5.208 -4.997 -15.835 1.00 80.44 110 ALA A CA 1
ATOM 861 C C . ALA A 1 110 ? 5.182 -5.109 -17.367 1.00 80.44 110 ALA A C 1
ATOM 863 O O . ALA A 1 110 ? 6.156 -5.578 -17.956 1.00 80.44 110 ALA A O 1
ATOM 864 N N . ILE A 1 111 ? 4.151 -4.556 -18.020 1.00 76.62 111 ILE A N 1
ATOM 865 C CA . ILE A 1 111 ? 4.043 -4.515 -19.491 1.00 76.62 111 ILE A CA 1
ATOM 866 C C . ILE A 1 111 ? 5.265 -3.829 -20.110 1.00 76.62 111 ILE A C 1
ATOM 868 O O . ILE A 1 111 ? 5.764 -4.228 -21.164 1.00 76.62 111 ILE A O 1
ATOM 872 N N . ARG A 1 112 ? 5.757 -2.759 -19.477 1.00 70.88 112 ARG A N 1
ATOM 873 C CA . ARG A 1 112 ? 6.950 -2.060 -19.958 1.00 70.88 112 ARG A CA 1
ATOM 874 C C . ARG A 1 112 ? 8.205 -2.905 -19.808 1.00 70.88 112 ARG A C 1
ATOM 876 O O . ARG A 1 112 ? 8.976 -2.942 -20.758 1.00 70.88 112 ARG A O 1
ATOM 883 N N . VAL A 1 113 ? 8.389 -3.577 -18.673 1.00 72.44 113 VAL A N 1
ATOM 884 C CA . VAL A 1 113 ? 9.530 -4.466 -18.416 1.00 72.44 113 VAL A CA 1
ATOM 885 C C . VAL A 1 113 ? 9.561 -5.629 -19.408 1.00 72.44 113 VAL A C 1
ATOM 887 O O . VAL A 1 113 ? 10.618 -5.912 -19.961 1.00 72.44 113 VAL A O 1
ATOM 890 N N . GLU A 1 114 ? 8.417 -6.248 -19.701 1.00 74.88 114 GLU A N 1
ATOM 891 C CA . GLU A 1 114 ? 8.310 -7.331 -20.692 1.00 74.88 114 GLU A CA 1
ATOM 892 C C . GLU A 1 114 ? 8.712 -6.885 -22.100 1.00 74.88 114 GLU A C 1
ATOM 894 O O . GLU A 1 114 ? 9.319 -7.640 -22.855 1.00 74.88 114 GLU A O 1
ATOM 899 N N . ARG A 1 115 ? 8.408 -5.633 -22.454 1.00 69.81 115 ARG A N 1
ATOM 900 C CA . ARG A 1 115 ? 8.706 -5.075 -23.776 1.00 69.81 115 ARG A CA 1
ATOM 901 C C . ARG A 1 115 ? 10.135 -4.555 -23.924 1.00 69.81 115 ARG A C 1
ATOM 903 O O . ARG A 1 115 ? 10.494 -4.186 -25.039 1.00 69.81 115 ARG A O 1
ATOM 910 N N . LEU A 1 116 ? 10.951 -4.538 -22.866 1.00 65.62 116 LEU A N 1
ATOM 911 C CA . LEU A 1 116 ? 12.325 -4.012 -22.920 1.00 65.62 116 LEU A CA 1
ATOM 912 C C . LEU A 1 116 ? 13.234 -4.780 -23.889 1.00 65.62 116 LEU A C 1
ATOM 914 O O . LEU A 1 116 ? 14.168 -4.194 -24.424 1.00 65.62 116 LEU A O 1
ATOM 918 N N . THR A 1 117 ? 12.969 -6.066 -24.125 1.00 60.00 117 THR A N 1
ATOM 919 C CA . THR A 1 117 ? 13.750 -6.903 -25.053 1.00 60.00 117 THR A CA 1
ATOM 920 C C . THR A 1 117 ? 13.403 -6.660 -26.522 1.00 60.00 117 THR A C 1
ATOM 922 O O . THR A 1 117 ? 14.234 -6.909 -27.388 1.00 60.00 117 THR A O 1
ATOM 925 N N . ILE A 1 118 ? 12.187 -6.179 -26.802 1.00 61.84 118 ILE A N 1
ATOM 926 C CA . ILE A 1 118 ? 11.661 -5.964 -28.160 1.00 61.84 118 ILE A CA 1
ATOM 927 C C . ILE A 1 118 ? 11.800 -4.493 -28.562 1.00 61.84 118 ILE A C 1
ATOM 929 O O . ILE A 1 118 ? 12.157 -4.185 -29.691 1.00 61.84 118 ILE A O 1
ATOM 933 N N . ASN A 1 119 ? 11.534 -3.587 -27.622 1.00 59.53 119 ASN A N 1
ATOM 934 C CA . ASN A 1 119 ? 11.646 -2.145 -27.785 1.00 59.53 119 ASN A CA 1
ATOM 935 C C . ASN A 1 119 ? 12.516 -1.606 -26.642 1.00 59.53 119 ASN A C 1
ATOM 937 O O . ASN A 1 119 ? 11.965 -1.146 -25.630 1.00 59.53 119 ASN A O 1
ATOM 941 N N . PRO A 1 120 ? 13.856 -1.698 -26.757 1.00 55.16 120 PRO A N 1
ATOM 942 C CA . PRO A 1 120 ? 14.745 -1.112 -25.770 1.00 55.16 120 PRO A CA 1
ATOM 943 C C . PRO A 1 120 ? 14.411 0.372 -25.663 1.00 55.16 120 PRO A C 1
ATOM 945 O O . PRO A 1 120 ? 14.351 1.090 -26.659 1.00 55.16 120 PRO A O 1
ATOM 948 N N . THR A 1 121 ? 14.106 0.827 -24.452 1.00 53.06 121 THR A N 1
ATOM 949 C CA . THR A 1 121 ? 13.821 2.241 -24.218 1.00 53.06 121 THR A CA 1
ATOM 950 C C . THR A 1 121 ? 15.034 3.060 -24.625 1.00 53.06 121 THR A C 1
ATOM 952 O O . THR A 1 121 ? 16.079 2.945 -23.985 1.00 53.06 121 THR A O 1
ATOM 955 N N . GLU A 1 122 ? 14.875 3.920 -25.631 1.00 45.44 122 GLU A N 1
ATOM 956 C CA . GLU A 1 122 ? 15.768 5.060 -25.800 1.00 45.44 122 GLU A CA 1
ATOM 957 C C . GLU A 1 122 ? 15.840 5.802 -24.461 1.00 45.44 122 GLU A C 1
ATOM 959 O O . GLU A 1 122 ? 14.830 5.968 -23.759 1.00 45.44 122 GLU A O 1
ATOM 964 N N . SER A 1 123 ? 17.052 6.183 -24.059 1.00 45.03 123 SER A N 1
ATOM 965 C CA . SER A 1 123 ? 17.262 6.996 -22.868 1.00 45.03 123 SER A CA 1
ATOM 966 C C . SER A 1 123 ? 16.414 8.255 -23.005 1.00 45.03 123 SER A C 1
ATOM 968 O O . SER A 1 123 ? 16.697 9.085 -23.864 1.00 45.03 123 SER A O 1
ATOM 970 N N . VAL A 1 124 ? 15.362 8.392 -22.191 1.00 43.41 124 VAL A N 1
ATOM 971 C CA . VAL A 1 124 ? 14.560 9.619 -22.169 1.00 43.41 124 VAL A CA 1
ATOM 972 C C . VAL A 1 124 ? 15.502 10.731 -21.704 1.00 43.41 124 VAL A C 1
ATOM 974 O O . VAL A 1 124 ? 15.940 10.666 -20.552 1.00 43.41 124 VAL A O 1
ATOM 977 N N . PRO A 1 125 ? 15.849 11.718 -22.554 1.00 38.00 125 PRO A N 1
ATOM 978 C CA . PRO A 1 125 ? 16.977 12.609 -22.279 1.00 38.00 125 PRO A CA 1
ATOM 979 C C . PRO A 1 125 ? 16.794 13.462 -21.020 1.00 38.00 125 PRO A C 1
ATOM 981 O O . PRO A 1 125 ? 17.759 14.000 -20.491 1.00 38.00 125 PRO A O 1
ATOM 984 N N . VAL A 1 126 ? 15.565 13.586 -20.515 1.00 43.06 126 VAL A N 1
ATOM 985 C CA . VAL A 1 126 ? 15.242 14.475 -19.400 1.00 43.06 126 VAL A CA 1
ATOM 986 C C . VAL A 1 126 ? 14.111 13.888 -18.553 1.00 43.06 126 VAL A C 1
ATOM 988 O O . VAL A 1 126 ? 13.063 14.505 -18.389 1.00 43.06 126 VAL A O 1
ATOM 991 N N . LEU A 1 127 ? 14.262 12.669 -18.020 1.00 41.06 127 LEU A N 1
ATOM 992 C CA . LEU A 1 127 ? 13.274 12.184 -17.052 1.00 41.06 127 LEU A CA 1
ATOM 993 C C . LEU A 1 127 ? 13.529 12.814 -15.674 1.00 41.06 127 LEU A C 1
ATOM 995 O O . LEU A 1 127 ? 14.334 12.329 -14.873 1.00 41.06 127 LEU A O 1
ATOM 999 N N . ILE A 1 128 ? 12.830 13.918 -15.419 1.00 47.47 128 ILE A N 1
ATOM 1000 C CA . ILE A 1 128 ? 12.738 14.546 -14.102 1.00 47.47 128 ILE A CA 1
ATOM 1001 C C . ILE A 1 128 ? 11.724 13.739 -13.299 1.00 47.47 128 ILE A C 1
ATOM 1003 O O . ILE A 1 128 ? 10.523 13.862 -13.504 1.00 47.47 128 ILE A O 1
ATOM 1007 N N . VAL A 1 129 ? 12.213 12.888 -12.402 1.00 44.56 129 VAL A N 1
ATOM 1008 C CA . VAL A 1 129 ? 11.364 12.253 -11.387 1.00 44.56 129 VAL A CA 1
ATOM 1009 C C . VAL A 1 129 ? 11.725 12.915 -10.083 1.00 44.56 129 VAL A C 1
ATOM 1011 O O . VAL A 1 129 ? 12.881 12.879 -9.641 1.00 44.56 129 VAL A O 1
ATOM 1014 N N . CYS A 1 130 ? 10.721 13.590 -9.531 1.00 44.12 130 CYS A N 1
ATOM 1015 C CA . CYS A 1 130 ? 10.835 14.355 -8.307 1.00 44.12 130 CYS A CA 1
ATOM 1016 C C . CYS A 1 130 ? 11.883 15.484 -8.398 1.00 44.12 130 CYS A C 1
ATOM 1018 O O . CYS A 1 130 ? 12.791 15.569 -7.592 1.00 44.12 130 CYS A O 1
ATOM 1020 N N . GLY A 1 131 ? 11.866 16.339 -9.418 1.00 43.66 131 GLY A N 1
ATOM 1021 C CA . GLY A 1 131 ? 12.791 17.487 -9.473 1.00 43.66 131 GLY A CA 1
ATOM 1022 C C . GLY A 1 131 ? 14.288 17.159 -9.644 1.00 43.66 131 GLY A C 1
ATOM 1023 O O . GLY A 1 131 ? 15.109 18.073 -9.622 1.00 43.66 131 GLY A O 1
ATOM 1024 N N . ARG A 1 132 ? 14.683 15.888 -9.840 1.00 44.22 132 ARG A N 1
ATOM 1025 C CA . ARG A 1 132 ? 16.045 15.513 -10.260 1.00 44.22 132 ARG A CA 1
ATOM 1026 C C . ARG A 1 132 ? 16.032 14.828 -11.617 1.00 44.22 132 ARG A C 1
ATOM 1028 O O . ARG A 1 132 ? 15.281 13.879 -11.833 1.00 44.22 132 ARG A O 1
ATOM 1035 N N . LEU A 1 133 ? 16.946 15.261 -12.482 1.00 49.38 133 LEU A N 1
ATOM 1036 C CA . LEU A 1 133 ? 17.347 14.537 -13.682 1.00 49.38 133 LEU A CA 1
ATOM 1037 C C . LEU A 1 133 ? 17.979 13.209 -13.238 1.00 49.38 133 LEU A C 1
ATOM 1039 O O . LEU A 1 133 ? 19.127 13.201 -12.789 1.00 49.38 133 LEU A O 1
ATOM 1043 N N . GLN A 1 134 ? 17.248 12.091 -13.279 1.00 49.72 134 GLN A N 1
ATOM 1044 C CA . GLN A 1 134 ? 17.909 10.800 -13.078 1.00 49.72 134 GLN A CA 1
ATOM 1045 C C . GLN A 1 134 ? 18.340 10.230 -14.417 1.00 49.72 134 GLN A C 1
ATOM 1047 O O . GLN A 1 134 ? 17.557 10.118 -15.354 1.00 49.72 134 GLN A O 1
ATOM 1052 N N . GLN A 1 135 ? 19.601 9.819 -14.466 1.00 49.81 135 GLN A N 1
ATOM 1053 C CA . GLN A 1 135 ? 20.240 9.313 -15.674 1.00 49.81 135 GLN A CA 1
ATOM 1054 C C . GLN A 1 135 ? 19.833 7.865 -16.018 1.00 49.81 135 GLN A C 1
ATOM 1056 O O . GLN A 1 135 ? 20.144 7.401 -17.109 1.00 49.81 135 GLN A O 1
ATOM 1061 N N . MET A 1 136 ? 19.150 7.135 -15.117 1.00 59.47 136 MET A N 1
ATOM 1062 C CA . MET A 1 136 ? 18.873 5.695 -15.268 1.00 59.47 136 MET A CA 1
ATOM 1063 C C . MET A 1 136 ? 17.419 5.325 -14.903 1.00 59.47 136 MET A C 1
ATOM 1065 O O . MET A 1 136 ? 17.105 5.171 -13.719 1.00 59.47 136 MET A O 1
ATOM 1069 N N . PRO A 1 137 ? 16.544 5.077 -15.897 1.00 62.75 137 PRO A N 1
ATOM 1070 C CA . PRO A 1 137 ? 15.149 4.667 -15.691 1.00 62.75 137 PRO A CA 1
ATOM 1071 C C . PRO A 1 137 ? 14.971 3.434 -14.786 1.00 62.75 137 PRO A C 1
ATOM 1073 O O . PRO A 1 137 ? 14.043 3.354 -13.981 1.00 62.75 137 PRO A O 1
ATOM 1076 N N . CYS A 1 138 ? 15.895 2.470 -14.857 1.00 68.25 138 CYS A N 1
ATOM 1077 C CA . CYS A 1 138 ? 15.846 1.269 -14.020 1.00 68.25 138 CYS A CA 1
ATOM 1078 C C . CYS A 1 138 ? 15.995 1.585 -12.523 1.00 68.25 138 CYS A C 1
ATOM 1080 O O . CYS A 1 138 ? 15.397 0.902 -11.698 1.00 68.25 138 CYS A O 1
ATOM 1082 N N . VAL A 1 139 ? 16.750 2.627 -12.155 1.00 70.81 139 VAL A N 1
ATOM 1083 C CA . VAL A 1 139 ? 16.930 3.027 -10.748 1.00 70.81 139 VAL A CA 1
ATOM 1084 C C . VAL A 1 139 ? 15.642 3.627 -10.188 1.00 70.81 139 VAL A C 1
ATOM 1086 O O . VAL A 1 139 ? 15.236 3.269 -9.087 1.00 70.81 139 VAL A O 1
ATOM 1089 N N . GLN A 1 140 ? 14.958 4.468 -10.964 1.00 70.12 140 GLN A N 1
ATOM 1090 C CA . GLN A 1 140 ? 13.674 5.059 -10.572 1.00 70.12 140 GLN A CA 1
ATOM 1091 C C . GLN A 1 140 ? 12.614 3.980 -10.352 1.00 70.12 140 GLN A C 1
ATOM 1093 O O . GLN A 1 140 ? 11.917 3.994 -9.341 1.00 70.12 140 GLN A O 1
ATOM 1098 N N . GLY A 1 141 ? 12.535 3.009 -11.267 1.00 74.81 141 GLY A N 1
ATOM 1099 C CA . GLY A 1 141 ? 11.606 1.891 -11.127 1.00 74.81 141 GLY A CA 1
ATOM 1100 C C . GLY A 1 141 ? 11.893 1.032 -9.890 1.00 74.81 141 GLY A C 1
ATOM 1101 O O . GLY A 1 141 ? 10.955 0.626 -9.211 1.00 74.81 141 GLY A O 1
ATOM 1102 N N . VAL A 1 142 ? 13.168 0.807 -9.548 1.00 77.81 142 VAL A N 1
ATOM 1103 C CA . VAL A 1 142 ? 13.563 0.094 -8.319 1.00 77.81 142 VAL A CA 1
ATOM 1104 C C . VAL A 1 142 ? 13.115 0.857 -7.070 1.00 77.81 142 VAL A C 1
ATOM 1106 O O . VAL A 1 142 ? 12.406 0.285 -6.245 1.00 77.81 142 VAL A O 1
ATOM 1109 N N . VAL A 1 143 ? 13.447 2.150 -6.973 1.00 75.25 143 VAL A N 1
ATOM 1110 C CA . VAL A 1 143 ? 13.076 2.999 -5.826 1.00 75.25 143 VAL A CA 1
ATOM 1111 C C . VAL A 1 143 ? 11.560 3.050 -5.646 1.00 75.25 143 VAL A C 1
ATOM 1113 O O . VAL A 1 143 ? 11.074 2.902 -4.528 1.00 75.25 143 VAL A O 1
ATOM 1116 N N . PHE A 1 144 ? 10.803 3.207 -6.733 1.00 79.25 144 PHE A N 1
ATOM 1117 C CA . PHE A 1 144 ? 9.344 3.216 -6.665 1.00 79.25 144 PHE A CA 1
ATOM 1118 C C . PHE A 1 144 ? 8.774 1.881 -6.176 1.00 79.25 144 PHE A C 1
ATOM 1120 O O . PHE A 1 144 ? 7.925 1.866 -5.285 1.00 79.25 144 PHE A O 1
ATOM 1127 N N . CYS A 1 145 ? 9.236 0.759 -6.737 1.00 83.94 145 CYS A N 1
ATOM 1128 C CA . CYS A 1 145 ? 8.740 -0.560 -6.351 1.00 83.94 145 CYS A CA 1
ATOM 1129 C C . CYS A 1 145 ? 9.018 -0.845 -4.869 1.00 83.94 145 CYS A C 1
ATOM 1131 O O . CYS A 1 145 ? 8.140 -1.323 -4.158 1.00 83.94 145 CYS A O 1
ATOM 1133 N N . GLU A 1 146 ? 10.219 -0.528 -4.383 1.00 83.62 146 GLU A N 1
ATOM 1134 C CA . GLU A 1 146 ? 10.587 -0.745 -2.980 1.00 83.62 146 GLU A CA 1
ATOM 1135 C C . GLU A 1 146 ? 9.876 0.226 -2.033 1.00 83.62 146 GLU A C 1
ATOM 1137 O O . GLU A 1 146 ? 9.386 -0.190 -0.983 1.00 83.62 146 GLU A O 1
ATOM 1142 N N . GLY A 1 147 ? 9.734 1.495 -2.427 1.00 80.38 147 GLY A N 1
ATOM 1143 C CA . GLY A 1 147 ? 8.936 2.469 -1.686 1.00 80.38 147 GLY A CA 1
ATOM 1144 C C . GLY A 1 147 ? 7.475 2.039 -1.556 1.00 80.38 147 GLY A C 1
ATOM 1145 O O . GLY A 1 147 ? 6.921 2.085 -0.462 1.00 80.38 147 GLY A O 1
ATOM 1146 N N . SER A 1 148 ? 6.882 1.524 -2.635 1.00 86.69 148 SER A N 1
ATOM 1147 C CA . SER A 1 148 ? 5.512 0.994 -2.633 1.00 8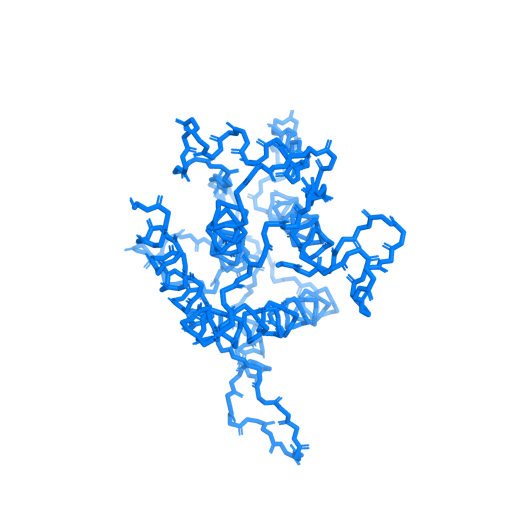6.69 148 SER A CA 1
ATOM 1148 C C . SER A 1 148 ? 5.372 -0.210 -1.697 1.00 86.69 148 SER A C 1
ATOM 1150 O O . SER A 1 148 ? 4.423 -0.278 -0.919 1.00 86.69 148 SER A O 1
ATOM 1152 N N . VAL A 1 149 ? 6.339 -1.139 -1.711 1.00 88.94 149 VAL A N 1
ATOM 1153 C CA . VAL A 1 149 ? 6.354 -2.293 -0.792 1.00 88.94 149 VAL A CA 1
ATOM 1154 C C . VAL A 1 149 ? 6.355 -1.842 0.666 1.00 88.94 149 VAL A C 1
ATOM 1156 O O . VAL A 1 149 ? 5.562 -2.356 1.458 1.00 88.94 149 VAL A O 1
ATOM 1159 N N . ASN A 1 150 ? 7.218 -0.884 1.006 1.00 85.50 150 ASN A N 1
ATOM 1160 C CA . ASN A 1 150 ? 7.338 -0.373 2.366 1.00 85.50 150 ASN A CA 1
ATOM 1161 C C . ASN A 1 150 ? 6.080 0.387 2.801 1.00 85.50 150 ASN A C 1
ATOM 1163 O O . ASN A 1 150 ? 5.552 0.114 3.875 1.00 85.50 150 ASN A O 1
ATOM 1167 N N . LEU A 1 151 ? 5.553 1.284 1.962 1.00 87.38 151 LEU A N 1
ATOM 1168 C CA . LEU A 1 151 ? 4.349 2.061 2.275 1.00 87.38 151 LEU A CA 1
ATOM 1169 C C . LEU A 1 151 ? 3.131 1.168 2.504 1.00 87.38 151 LEU A C 1
ATOM 1171 O O . LEU A 1 151 ? 2.475 1.300 3.535 1.00 87.38 151 LEU A O 1
ATOM 1175 N N . ILE A 1 152 ? 2.867 0.222 1.596 1.00 90.88 152 ILE A N 1
ATOM 1176 C CA . ILE A 1 152 ? 1.756 -0.726 1.755 1.00 90.88 152 ILE A CA 1
ATOM 1177 C C . ILE A 1 152 ? 1.942 -1.535 3.044 1.00 90.88 152 ILE A C 1
ATOM 1179 O O . ILE A 1 152 ? 1.004 -1.659 3.826 1.00 90.88 152 ILE A O 1
ATOM 1183 N N . GLY A 1 153 ? 3.154 -2.037 3.303 1.00 88.75 153 GLY A N 1
ATOM 1184 C CA . GLY A 1 153 ? 3.441 -2.829 4.499 1.00 88.75 153 GLY A CA 1
ATOM 1185 C C . GLY A 1 153 ? 3.264 -2.046 5.802 1.00 88.75 153 GLY A C 1
ATOM 1186 O O . GLY A 1 153 ? 2.725 -2.579 6.769 1.00 88.75 153 GLY A O 1
ATOM 1187 N N . ASN A 1 154 ? 3.665 -0.775 5.829 1.00 86.69 154 ASN A N 1
ATOM 1188 C CA . ASN A 1 154 ? 3.472 0.088 6.991 1.00 86.69 154 ASN A CA 1
ATOM 1189 C C . ASN A 1 154 ? 2.000 0.418 7.214 1.00 86.69 154 ASN A C 1
ATOM 1191 O O . ASN A 1 154 ? 1.545 0.338 8.348 1.00 86.69 154 ASN A O 1
ATOM 1195 N N . ILE A 1 155 ? 1.247 0.737 6.156 1.00 91.00 155 ILE A N 1
ATOM 1196 C CA . ILE A 1 155 ? -0.199 0.965 6.263 1.00 91.00 155 ILE A CA 1
ATOM 1197 C C . ILE A 1 155 ? -0.879 -0.296 6.816 1.00 91.00 155 ILE A C 1
ATOM 1199 O O . ILE A 1 155 ? -1.620 -0.205 7.790 1.00 91.00 155 ILE A O 1
ATOM 1203 N N . GLU A 1 156 ? -0.563 -1.484 6.282 1.00 90.00 156 GLU A N 1
ATOM 1204 C CA . GLU A 1 156 ? -1.063 -2.759 6.818 1.00 90.00 156 GLU A CA 1
ATOM 1205 C C . GLU A 1 156 ? -0.708 -2.951 8.303 1.00 90.00 156 GLU A C 1
ATOM 1207 O O . GLU A 1 156 ? -1.532 -3.472 9.057 1.00 90.00 156 GLU A O 1
ATOM 1212 N N . ARG A 1 157 ? 0.492 -2.533 8.732 1.00 86.62 157 ARG A N 1
ATOM 1213 C CA . ARG A 1 157 ? 0.928 -2.599 10.136 1.00 86.62 157 ARG A CA 1
ATOM 1214 C C . ARG A 1 157 ? 0.097 -1.674 11.024 1.00 86.62 157 ARG A C 1
ATOM 1216 O O . ARG A 1 157 ? -0.486 -2.155 11.988 1.00 86.62 157 ARG A O 1
ATOM 1223 N N . VAL A 1 158 ? -0.018 -0.386 10.684 1.00 88.56 158 VAL A N 1
ATOM 1224 C CA . VAL A 1 158 ? -0.775 0.588 11.499 1.00 88.56 158 VAL A CA 1
ATOM 1225 C C . VAL A 1 158 ? -2.259 0.220 11.574 1.00 88.56 158 VAL A C 1
ATOM 1227 O O . VAL A 1 158 ? -2.890 0.365 12.620 1.00 88.56 158 VAL A O 1
ATOM 1230 N N . LEU A 1 159 ? -2.824 -0.315 10.488 1.00 90.69 159 LEU A N 1
ATOM 1231 C CA . LEU A 1 159 ? -4.205 -0.797 10.475 1.00 90.69 159 LEU A CA 1
ATOM 1232 C C . LEU A 1 159 ? -4.411 -2.091 11.279 1.00 90.69 159 LEU A C 1
ATOM 1234 O O . LEU A 1 159 ? -5.546 -2.390 11.634 1.00 90.69 159 LEU A O 1
ATOM 1238 N N . GLY A 1 160 ? -3.353 -2.854 11.575 1.00 88.12 160 GLY A N 1
ATOM 1239 C CA . GLY A 1 160 ? -3.445 -4.158 12.244 1.00 88.12 160 GLY A CA 1
ATOM 1240 C C . GLY A 1 160 ? -3.804 -5.325 11.316 1.00 88.12 160 GLY A C 1
ATOM 1241 O O . GLY A 1 160 ? -4.309 -6.346 11.773 1.00 88.12 160 GLY A O 1
ATOM 1242 N N . VAL A 1 161 ? -3.572 -5.189 10.007 1.00 83.00 161 VAL A N 1
ATOM 1243 C CA . VAL A 1 161 ? -3.972 -6.168 8.975 1.00 83.00 161 VAL A CA 1
ATOM 1244 C C . VAL A 1 161 ? -2.852 -7.172 8.657 1.00 83.00 161 VAL A C 1
ATOM 1246 O O . VAL A 1 161 ? -3.130 -8.294 8.222 1.00 83.00 161 VAL A O 1
ATOM 1249 N N . GLY A 1 162 ? -1.589 -6.791 8.874 1.00 68.12 162 GLY A N 1
ATOM 1250 C CA . GLY A 1 162 ? -0.414 -7.618 8.573 1.00 68.12 162 GLY A CA 1
ATOM 1251 C C . GLY A 1 162 ? -0.293 -8.890 9.429 1.00 68.12 162 GLY A C 1
ATOM 1252 O O . GLY A 1 162 ? -0.805 -8.966 10.544 1.00 68.12 162 GLY A O 1
ATOM 1253 N N . ARG A 1 163 ? 0.427 -9.910 8.925 1.00 57.19 163 ARG A N 1
ATOM 1254 C CA . ARG A 1 163 ? 0.796 -11.087 9.735 1.00 57.19 163 ARG A CA 1
ATOM 1255 C C . ARG A 1 163 ? 1.792 -10.658 10.809 1.00 57.19 163 ARG A C 1
ATOM 1257 O O . ARG A 1 163 ? 2.946 -10.374 10.503 1.00 57.19 163 ARG A O 1
ATOM 1264 N N . MET A 1 164 ? 1.324 -10.620 12.047 1.00 56.31 164 MET A N 1
ATOM 1265 C CA . MET A 1 164 ? 2.126 -10.259 13.208 1.00 56.31 164 MET A CA 1
ATOM 1266 C C . MET A 1 164 ? 3.074 -11.406 13.552 1.00 56.31 164 MET A C 1
ATOM 1268 O O . MET A 1 164 ? 2.635 -12.545 13.700 1.00 56.31 164 MET A O 1
ATOM 1272 N N . LEU A 1 165 ? 4.368 -11.108 13.674 1.00 43.22 165 LEU A N 1
ATOM 1273 C CA . LEU A 1 165 ? 5.372 -12.094 14.083 1.00 43.22 165 LEU A CA 1
ATOM 1274 C C . LEU A 1 165 ? 5.222 -12.500 15.559 1.00 43.22 165 LEU A C 1
ATOM 1276 O O . LEU A 1 165 ? 5.567 -13.626 15.885 1.00 43.22 165 LEU A O 1
ATOM 1280 N N . ASP A 1 166 ? 4.627 -11.645 16.403 1.00 49.03 166 ASP A N 1
ATOM 1281 C CA . ASP A 1 166 ? 4.553 -11.868 17.859 1.00 49.03 166 ASP A CA 1
ATOM 1282 C C . ASP A 1 166 ? 3.165 -11.642 18.492 1.00 49.03 166 ASP A C 1
ATOM 1284 O O . ASP A 1 166 ? 3.040 -11.596 19.714 1.00 49.03 166 ASP A O 1
ATOM 1288 N N . GLY A 1 167 ? 2.100 -11.483 17.693 1.00 49.78 167 GLY A N 1
ATOM 1289 C CA . GLY A 1 167 ? 0.713 -11.386 18.194 1.00 49.78 167 GLY A CA 1
ATOM 1290 C C . GLY A 1 167 ? 0.426 -10.252 19.198 1.00 49.78 167 GLY A C 1
ATOM 1291 O O . GLY A 1 167 ? -0.621 -10.267 19.839 1.00 49.78 167 GLY A O 1
ATOM 1292 N N . LYS A 1 168 ? 1.354 -9.298 19.361 1.00 51.94 168 LYS A N 1
ATOM 1293 C CA . LYS A 1 168 ? 1.334 -8.243 20.392 1.00 51.94 168 LYS A CA 1
ATOM 1294 C C . LYS A 1 168 ? 1.108 -6.826 19.864 1.00 51.94 168 LYS A C 1
ATOM 1296 O O . LYS A 1 168 ? 0.908 -5.927 20.676 1.00 51.94 168 LYS A O 1
ATOM 1301 N N . GLU A 1 169 ? 1.159 -6.599 18.553 1.00 57.09 169 GLU A N 1
ATOM 1302 C CA . GLU A 1 169 ? 0.882 -5.270 18.000 1.00 57.09 169 GLU A CA 1
ATOM 1303 C C . GLU A 1 169 ? -0.631 -5.055 17.917 1.00 57.09 169 GLU A C 1
ATOM 1305 O O . GLU A 1 169 ? -1.347 -5.794 17.249 1.00 57.09 169 GLU A O 1
ATOM 1310 N N . VAL A 1 170 ? -1.129 -4.047 18.628 1.00 69.75 170 VAL A N 1
ATOM 1311 C CA . VAL A 1 170 ? -2.506 -3.568 18.476 1.00 69.75 170 VAL A CA 1
ATOM 1312 C C . VAL A 1 170 ? -2.523 -2.648 17.255 1.00 69.75 170 VAL A C 1
ATOM 1314 O O . VAL A 1 170 ? -1.611 -1.845 17.090 1.00 69.75 170 VAL A O 1
ATOM 1317 N N . GLY A 1 171 ? -3.511 -2.793 16.373 1.00 86.00 171 GLY A N 1
ATOM 1318 C CA . GLY A 1 171 ? -3.712 -1.897 15.231 1.00 86.00 171 GLY A CA 1
ATOM 1319 C C . GLY A 1 171 ? -4.892 -0.952 15.444 1.00 86.00 171 GLY A C 1
ATOM 1320 O O . GLY A 1 171 ? -5.683 -1.132 16.365 1.00 86.00 171 GLY A O 1
ATOM 1321 N N . LEU A 1 172 ? -5.038 0.034 14.557 1.00 89.12 172 LEU A N 1
ATOM 1322 C CA . LEU A 1 172 ? -6.173 0.972 14.550 1.00 89.12 172 LEU A CA 1
ATOM 1323 C C . LEU A 1 172 ? -7.537 0.289 14.411 1.00 89.12 172 LEU A C 1
ATOM 1325 O O . LEU A 1 172 ? -8.524 0.740 14.993 1.00 89.12 172 LEU A O 1
ATOM 1329 N N . LEU A 1 173 ? -7.621 -0.739 13.563 1.00 90.56 173 LEU A N 1
ATOM 1330 C CA . LEU A 1 173 ? -8.890 -1.376 13.242 1.00 90.56 173 LEU A CA 1
ATOM 1331 C C . LEU A 1 173 ? -9.184 -2.502 14.229 1.00 90.56 173 LEU A C 1
ATOM 1333 O O . LEU A 1 173 ? -8.354 -3.371 14.491 1.00 90.56 173 LEU A O 1
ATOM 1337 N N . SER A 1 174 ? -10.418 -2.526 14.727 1.00 89.69 174 SER A N 1
ATOM 1338 C CA . SER A 1 174 ? -10.923 -3.673 15.482 1.00 89.69 174 SER A CA 1
ATOM 1339 C C . SER A 1 174 ? -11.054 -4.913 14.581 1.00 89.69 174 SER A C 1
ATOM 1341 O O . SER A 1 174 ? -11.203 -4.770 13.363 1.00 89.69 174 SER A O 1
ATOM 1343 N N . PRO A 1 175 ? -11.111 -6.137 15.144 1.00 88.75 175 PRO A N 1
ATOM 1344 C CA . PRO A 1 175 ? -11.262 -7.363 14.354 1.00 88.75 175 PRO A CA 1
ATOM 1345 C C . PRO A 1 175 ? -12.433 -7.320 13.361 1.00 88.75 175 PRO A C 1
ATOM 1347 O O . PRO A 1 175 ? -12.265 -7.658 12.196 1.00 88.75 175 PRO A O 1
ATOM 1350 N N . ARG A 1 176 ? -13.592 -6.788 13.780 1.00 87.94 176 ARG A N 1
ATOM 1351 C CA . ARG A 1 176 ? -14.769 -6.644 12.904 1.00 87.94 176 ARG A CA 1
ATOM 1352 C C . ARG A 1 176 ? -14.529 -5.683 11.738 1.00 87.94 176 ARG A C 1
ATOM 1354 O O . ARG A 1 176 ? -15.026 -5.914 10.644 1.00 87.94 176 ARG A O 1
ATOM 1361 N N . GLN A 1 177 ? -13.791 -4.597 11.960 1.00 91.25 177 GLN A N 1
ATOM 1362 C CA . GLN A 1 177 ? -13.458 -3.629 10.908 1.00 91.25 177 GLN A CA 1
ATOM 1363 C C . GLN A 1 177 ? -12.409 -4.188 9.943 1.00 91.25 177 GLN A C 1
ATOM 1365 O O . GLN A 1 177 ? -12.477 -3.915 8.748 1.00 91.25 177 GLN A O 1
ATOM 1370 N N . ILE A 1 178 ? -11.483 -5.010 10.442 1.00 89.31 178 ILE A N 1
ATOM 1371 C CA . ILE A 1 178 ? -10.548 -5.763 9.603 1.00 89.31 178 ILE A CA 1
ATOM 1372 C C . ILE A 1 178 ? -11.311 -6.739 8.705 1.00 89.31 178 ILE A C 1
ATOM 1374 O O . ILE A 1 178 ? -10.973 -6.854 7.531 1.00 89.31 178 ILE A O 1
ATOM 1378 N N . ASP A 1 179 ? -12.339 -7.416 9.219 1.00 87.69 179 ASP A N 1
ATOM 1379 C CA . ASP A 1 179 ? -13.154 -8.332 8.415 1.00 87.69 179 ASP A CA 1
ATOM 1380 C C . ASP A 1 179 ? -13.918 -7.600 7.304 1.00 87.69 179 ASP A C 1
ATOM 1382 O O . ASP A 1 179 ? -13.955 -8.089 6.178 1.00 87.69 179 ASP A O 1
ATOM 1386 N N . VAL A 1 180 ? -14.448 -6.400 7.578 1.00 88.00 180 VAL A N 1
ATOM 1387 C CA . VAL A 1 180 ? -15.054 -5.537 6.545 1.00 88.00 180 VAL A CA 1
ATOM 1388 C C . VAL A 1 180 ? -14.021 -5.155 5.486 1.00 88.00 180 VAL A C 1
ATOM 1390 O O . VAL A 1 180 ? -14.256 -5.381 4.305 1.00 88.00 180 VAL A O 1
ATOM 1393 N N . LEU A 1 181 ? -12.851 -4.650 5.892 1.00 88.50 181 LEU A N 1
ATOM 1394 C CA . LEU A 1 181 ? -11.774 -4.308 4.959 1.00 88.50 181 LEU A CA 1
ATOM 1395 C C . LEU A 1 181 ? -11.344 -5.517 4.118 1.00 88.50 181 LEU A C 1
ATOM 1397 O O . LEU A 1 181 ? -11.133 -5.394 2.916 1.00 88.50 181 LEU A O 1
ATOM 1401 N N . ARG A 1 182 ? -11.214 -6.696 4.732 1.00 85.25 182 ARG A N 1
ATOM 1402 C CA . ARG A 1 182 ? -10.917 -7.929 3.999 1.00 85.25 182 ARG A CA 1
ATOM 1403 C C . ARG A 1 182 ? -12.029 -8.260 3.019 1.00 85.25 182 ARG A C 1
ATOM 1405 O O . ARG A 1 182 ? -11.694 -8.585 1.898 1.00 85.25 182 ARG A O 1
ATOM 1412 N N . GLY A 1 183 ? -13.299 -8.134 3.399 1.00 82.38 183 GLY A N 1
ATOM 1413 C CA . GLY A 1 183 ? -14.436 -8.358 2.504 1.00 82.38 183 GLY A CA 1
ATOM 1414 C C . GLY A 1 183 ? -14.437 -7.444 1.275 1.00 82.38 183 GLY A C 1
ATOM 1415 O O . GLY A 1 183 ? -14.736 -7.914 0.183 1.00 82.38 183 GLY A O 1
ATOM 1416 N N . GLU A 1 184 ? -14.032 -6.181 1.432 1.00 81.56 184 GLU A N 1
ATOM 1417 C CA . GLU A 1 184 ? -13.879 -5.227 0.319 1.00 81.56 184 GLU A CA 1
ATOM 1418 C C . GLU A 1 184 ? -12.676 -5.549 -0.589 1.00 81.56 184 GLU A C 1
ATOM 1420 O O . GLU A 1 184 ? -12.660 -5.181 -1.761 1.00 81.56 184 GLU A O 1
ATOM 1425 N N . MET A 1 185 ? -11.655 -6.228 -0.056 1.00 75.38 185 MET A N 1
ATOM 1426 C CA . MET A 1 185 ? -10.459 -6.639 -0.805 1.00 75.38 185 MET A CA 1
ATOM 1427 C C . MET A 1 185 ? -10.513 -8.089 -1.310 1.00 75.38 185 MET A C 1
ATOM 1429 O O . MET A 1 185 ? -9.649 -8.481 -2.092 1.00 75.38 185 MET A O 1
ATOM 1433 N N . ASP A 1 186 ? -11.439 -8.916 -0.820 1.00 66.81 186 ASP A N 1
ATOM 1434 C CA . ASP A 1 186 ? -11.480 -10.345 -1.125 1.00 66.81 186 ASP A CA 1
ATOM 1435 C C . ASP A 1 186 ? -12.147 -10.584 -2.479 1.00 66.81 186 ASP A C 1
ATOM 1437 O O . ASP A 1 186 ? -13.194 -10.027 -2.815 1.00 66.81 186 ASP A O 1
ATOM 1441 N N . GLU A 1 187 ? -11.549 -11.489 -3.249 1.00 53.72 187 GLU A N 1
ATOM 1442 C CA . GLU A 1 187 ? -11.867 -11.725 -4.657 1.00 53.72 187 GLU A CA 1
ATOM 1443 C C . GLU A 1 187 ? -13.291 -12.274 -4.881 1.00 53.72 187 GLU A C 1
ATOM 1445 O O . GLU A 1 187 ? -13.796 -12.328 -6.004 1.00 53.72 187 GLU A O 1
ATOM 1450 N N . ARG A 1 188 ? -13.955 -12.684 -3.794 1.00 45.97 188 ARG A N 1
ATOM 1451 C CA . ARG A 1 188 ? -15.208 -13.447 -3.791 1.00 45.97 188 ARG A CA 1
ATOM 1452 C C . ARG A 1 188 ? -16.477 -12.598 -3.698 1.00 45.97 188 ARG A C 1
ATOM 1454 O O . ARG A 1 188 ? -17.557 -13.149 -3.886 1.00 45.97 188 ARG A O 1
ATOM 1461 N N . CYS A 1 189 ? -16.375 -11.294 -3.434 1.00 43.31 189 CYS A N 1
ATOM 1462 C CA . CYS A 1 189 ? -17.529 -10.394 -3.291 1.00 43.31 189 CYS A CA 1
ATOM 1463 C C . CYS A 1 189 ? -17.826 -9.553 -4.549 1.00 43.31 189 CYS A C 1
ATOM 1465 O O . CYS A 1 189 ? -18.396 -8.468 -4.465 1.00 43.31 189 CYS A O 1
ATOM 1467 N N . SER A 1 190 ? -17.493 -10.048 -5.744 1.00 42.25 190 SER A N 1
ATOM 1468 C CA . SER A 1 190 ? -17.911 -9.422 -7.005 1.00 42.25 190 SER A CA 1
ATOM 1469 C C . SER A 1 190 ? -19.349 -9.822 -7.368 1.00 42.25 190 SER A C 1
ATOM 1471 O O . SER A 1 190 ? -19.601 -10.697 -8.190 1.00 42.25 190 SER A O 1
ATOM 1473 N N . VAL A 1 191 ? -20.336 -9.146 -6.770 1.00 41.12 191 VAL A N 1
ATOM 1474 C CA . VAL A 1 191 ? -21.756 -9.244 -7.192 1.00 41.12 191 VAL A CA 1
ATOM 1475 C C . VAL A 1 191 ? -22.017 -8.485 -8.514 1.00 41.12 191 VAL A C 1
ATOM 1477 O O . VAL A 1 191 ? -23.121 -8.496 -9.051 1.00 41.12 191 VAL A O 1
ATOM 1480 N N . GLY A 1 192 ? -20.994 -7.876 -9.117 1.00 40.94 192 GLY A N 1
ATOM 1481 C CA . GLY A 1 192 ? -21.060 -7.289 -10.454 1.00 40.94 192 GLY A CA 1
ATOM 1482 C C . GLY A 1 192 ? -19.753 -7.495 -11.208 1.00 40.94 192 GLY A C 1
ATOM 1483 O O . GLY A 1 192 ? -18.694 -7.580 -10.591 1.00 40.94 192 GLY A O 1
ATOM 1484 N N . ALA A 1 193 ? -19.835 -7.578 -12.538 1.00 43.56 193 ALA A N 1
ATOM 1485 C CA . ALA A 1 193 ? -18.690 -7.654 -13.442 1.00 43.56 193 ALA A CA 1
ATOM 1486 C C . ALA A 1 193 ? -17.786 -6.417 -13.269 1.00 43.56 193 ALA A C 1
ATOM 1488 O O . ALA A 1 193 ? -17.969 -5.397 -13.928 1.00 43.56 193 ALA A O 1
ATOM 1489 N N . GLY A 1 194 ? -16.844 -6.496 -12.335 1.00 51.69 194 GLY A N 1
ATOM 1490 C CA . GLY A 1 194 ? -15.956 -5.413 -11.944 1.00 51.69 194 GLY A CA 1
ATOM 1491 C C . GLY A 1 194 ? -14.605 -5.981 -11.534 1.00 51.69 194 GLY A C 1
ATOM 1492 O O . GLY A 1 194 ? -14.536 -7.029 -10.894 1.00 51.69 194 GLY A O 1
ATOM 1493 N N . HIS A 1 195 ? -13.542 -5.305 -11.972 1.00 59.00 195 HIS A N 1
ATOM 1494 C CA . HIS A 1 195 ? -12.148 -5.644 -11.685 1.00 59.00 195 HIS A CA 1
ATOM 1495 C C . HIS A 1 195 ? -11.945 -5.932 -10.196 1.00 59.00 195 HIS A C 1
ATOM 1497 O O . HIS A 1 195 ? -12.324 -5.134 -9.341 1.00 59.00 195 HIS A O 1
ATOM 1503 N N . THR A 1 196 ? -11.358 -7.084 -9.899 1.00 66.94 196 THR A N 1
ATOM 1504 C CA . THR A 1 196 ? -11.092 -7.525 -8.536 1.00 66.94 196 THR A CA 1
ATOM 1505 C C . THR A 1 196 ? -9.793 -6.903 -8.038 1.00 66.94 196 THR A C 1
ATOM 1507 O O . THR A 1 196 ? -8.753 -7.075 -8.668 1.00 66.94 196 THR A O 1
ATOM 1510 N N . VAL A 1 197 ? -9.847 -6.181 -6.916 1.00 72.94 197 VAL A N 1
ATOM 1511 C CA . VAL A 1 197 ? -8.674 -5.505 -6.348 1.00 72.94 197 VAL A CA 1
ATOM 1512 C C . VAL A 1 197 ? -7.683 -6.540 -5.824 1.00 72.94 197 VAL A C 1
ATOM 1514 O O . VAL A 1 197 ? -8.032 -7.409 -5.028 1.00 72.94 197 VAL A O 1
ATOM 1517 N N . MET A 1 198 ? -6.426 -6.444 -6.252 1.00 81.81 198 MET A N 1
ATOM 1518 C CA . MET A 1 198 ? -5.390 -7.375 -5.815 1.00 81.81 198 MET A CA 1
ATOM 1519 C C . MET A 1 198 ? -5.116 -7.269 -4.308 1.00 81.81 198 MET A C 1
ATOM 1521 O O . MET A 1 198 ? -4.879 -6.183 -3.779 1.00 81.81 198 MET A O 1
ATOM 1525 N N . ALA A 1 199 ? -5.018 -8.415 -3.623 1.00 85.94 199 ALA A N 1
ATOM 1526 C CA . ALA A 1 199 ? -4.637 -8.445 -2.213 1.00 85.94 199 ALA A CA 1
ATOM 1527 C C . ALA A 1 199 ? -3.291 -7.716 -1.967 1.00 85.94 199 ALA A C 1
ATOM 1529 O O . ALA A 1 199 ? -2.307 -8.000 -2.668 1.00 85.94 199 ALA A O 1
ATOM 1530 N N . PRO A 1 200 ? -3.175 -6.856 -0.932 1.00 87.56 200 PRO A N 1
ATOM 1531 C CA . PRO A 1 200 ? -1.971 -6.049 -0.696 1.00 87.56 200 PRO A CA 1
ATOM 1532 C C . PRO A 1 200 ? -0.675 -6.868 -0.597 1.00 87.56 200 PRO A C 1
ATOM 1534 O O . PRO A 1 200 ? 0.360 -6.491 -1.148 1.00 87.56 200 PRO A O 1
ATOM 1537 N N . ALA A 1 201 ? -0.722 -8.042 0.039 1.00 87.00 201 ALA A N 1
ATOM 1538 C CA . ALA A 1 201 ? 0.425 -8.945 0.133 1.00 87.00 201 ALA A CA 1
ATOM 1539 C C . ALA A 1 201 ? 0.899 -9.459 -1.240 1.00 87.00 201 ALA A C 1
ATOM 1541 O O . ALA A 1 201 ? 2.107 -9.565 -1.486 1.00 87.00 201 ALA A O 1
ATOM 1542 N N . THR A 1 202 ? -0.037 -9.758 -2.145 1.00 89.00 202 THR A N 1
ATOM 1543 C CA . THR A 1 202 ? 0.266 -10.157 -3.526 1.00 89.00 202 THR A CA 1
ATOM 1544 C C . THR A 1 202 ? 0.889 -8.991 -4.280 1.00 89.00 202 THR A C 1
ATOM 1546 O O . THR A 1 202 ? 1.939 -9.161 -4.906 1.00 89.00 202 THR A O 1
ATOM 1549 N N . LEU A 1 203 ? 0.317 -7.796 -4.136 1.00 90.06 203 LEU A N 1
ATOM 1550 C CA . LEU A 1 203 ? 0.810 -6.582 -4.773 1.00 90.06 203 LEU A CA 1
ATOM 1551 C C . LEU A 1 203 ? 2.252 -6.261 -4.347 1.00 90.06 203 LEU A C 1
ATOM 1553 O O . LEU A 1 203 ? 3.129 -6.080 -5.194 1.00 90.06 203 LEU A O 1
ATOM 1557 N N . ARG A 1 204 ? 2.550 -6.326 -3.040 1.00 91.50 204 ARG A N 1
ATOM 1558 C CA . ARG A 1 204 ? 3.918 -6.180 -2.508 1.00 91.50 204 ARG A CA 1
ATOM 1559 C C . ARG A 1 204 ? 4.879 -7.218 -3.081 1.00 91.50 204 ARG A C 1
ATOM 1561 O O . ARG A 1 204 ? 5.995 -6.884 -3.481 1.00 91.50 204 ARG A O 1
ATOM 1568 N N . LYS A 1 205 ? 4.460 -8.484 -3.153 1.00 91.69 205 LYS A N 1
ATOM 1569 C CA . LYS A 1 205 ? 5.280 -9.560 -3.728 1.00 91.69 205 LYS A CA 1
ATOM 1570 C C . LYS A 1 205 ? 5.623 -9.278 -5.192 1.00 91.69 205 LYS A C 1
ATOM 1572 O O . LYS A 1 205 ? 6.762 -9.511 -5.599 1.00 91.69 205 LYS A O 1
ATOM 1577 N N . LEU A 1 206 ? 4.667 -8.795 -5.984 1.00 91.62 206 LEU A N 1
ATOM 1578 C CA . LEU A 1 206 ? 4.889 -8.483 -7.395 1.00 91.62 206 LEU A CA 1
ATOM 1579 C C . LEU A 1 206 ? 5.783 -7.254 -7.586 1.00 91.62 206 LEU A C 1
ATOM 1581 O O . LEU A 1 206 ? 6.733 -7.335 -8.365 1.00 91.62 206 LEU A O 1
ATOM 1585 N N . PHE A 1 207 ? 5.584 -6.177 -6.820 1.00 90.69 207 PHE A N 1
ATOM 1586 C CA . PHE A 1 207 ? 6.520 -5.048 -6.814 1.00 90.69 207 PHE A CA 1
ATOM 1587 C C . PHE A 1 207 ? 7.944 -5.484 -6.460 1.00 90.69 207 PHE A C 1
ATOM 1589 O O . PHE A 1 207 ? 8.893 -5.121 -7.155 1.00 90.69 207 PHE A O 1
ATOM 1596 N N . GLY A 1 208 ? 8.106 -6.333 -5.440 1.00 88.81 208 GLY A N 1
ATOM 1597 C CA . GLY A 1 208 ? 9.409 -6.887 -5.069 1.00 88.81 208 GLY A CA 1
ATOM 1598 C C . GLY A 1 208 ? 10.068 -7.683 -6.203 1.00 88.81 208 GLY A C 1
ATOM 1599 O O . GLY A 1 208 ? 11.275 -7.557 -6.435 1.00 88.81 208 GLY A O 1
ATOM 1600 N N . LYS A 1 209 ? 9.284 -8.461 -6.964 1.00 90.75 209 LYS A N 1
ATOM 1601 C CA . LYS A 1 209 ? 9.773 -9.170 -8.159 1.00 90.75 209 LYS A CA 1
ATOM 1602 C C . LYS A 1 209 ? 10.218 -8.202 -9.254 1.00 90.75 209 LYS A C 1
ATOM 1604 O O . LYS A 1 209 ? 11.321 -8.361 -9.775 1.00 90.75 209 LYS A O 1
ATOM 1609 N N . VAL A 1 210 ? 9.398 -7.202 -9.579 1.00 85.94 210 VAL A N 1
ATOM 1610 C CA . VAL A 1 210 ? 9.709 -6.190 -10.600 1.00 85.94 210 VAL A CA 1
ATOM 1611 C C . VAL A 1 210 ? 10.974 -5.412 -10.229 1.00 85.94 210 VAL A C 1
ATOM 1613 O O . VAL A 1 210 ? 11.873 -5.289 -11.061 1.00 85.94 210 VAL A O 1
ATOM 1616 N N . ALA A 1 211 ? 11.122 -4.996 -8.967 1.00 85.12 211 ALA A N 1
ATOM 1617 C CA . ALA A 1 211 ? 12.358 -4.393 -8.464 1.00 85.12 211 ALA A CA 1
ATOM 1618 C C . ALA A 1 211 ? 13.569 -5.322 -8.669 1.00 85.12 211 ALA A C 1
ATOM 1620 O O . ALA A 1 211 ? 14.635 -4.891 -9.106 1.00 85.12 211 ALA A O 1
ATOM 1621 N N . GLY A 1 212 ? 13.403 -6.620 -8.393 1.00 85.12 212 GLY A N 1
ATOM 1622 C CA . GLY A 1 212 ? 14.409 -7.651 -8.657 1.00 85.12 212 GLY A CA 1
ATOM 1623 C C . GLY A 1 212 ? 14.863 -7.699 -10.116 1.00 85.12 212 GLY A C 1
ATOM 1624 O O . GLY A 1 212 ? 16.066 -7.744 -10.373 1.00 85.12 212 GLY A O 1
ATOM 1625 N N . ILE A 1 213 ? 13.920 -7.648 -11.059 1.00 83.81 213 ILE A N 1
ATOM 1626 C CA . ILE A 1 213 ? 14.204 -7.646 -12.500 1.00 83.81 213 ILE A CA 1
ATOM 1627 C C . ILE A 1 213 ? 14.936 -6.362 -12.900 1.00 83.81 213 ILE A C 1
ATOM 1629 O O . ILE A 1 213 ? 16.007 -6.429 -13.500 1.00 83.81 213 ILE A O 1
ATOM 1633 N N . LEU A 1 214 ? 14.425 -5.196 -12.502 1.00 78.56 214 LEU A N 1
ATOM 1634 C CA . LEU A 1 214 ? 15.029 -3.902 -12.832 1.00 78.56 214 LEU A CA 1
ATOM 1635 C C . LEU A 1 214 ? 16.464 -3.764 -12.296 1.00 78.56 214 LEU A C 1
ATOM 1637 O O . LEU A 1 214 ? 17.328 -3.223 -12.985 1.00 78.56 214 LEU A O 1
ATOM 1641 N N . ARG A 1 215 ? 16.765 -4.313 -11.107 1.00 79.88 215 ARG A N 1
ATOM 1642 C CA . ARG A 1 215 ? 18.143 -4.358 -10.575 1.00 79.88 215 ARG A CA 1
ATOM 1643 C C . ARG A 1 215 ? 19.082 -5.224 -11.413 1.00 79.88 215 ARG A C 1
ATOM 1645 O O . ARG A 1 215 ? 20.270 -4.918 -11.461 1.00 79.88 215 ARG A O 1
ATOM 1652 N N . ARG A 1 216 ? 18.580 -6.295 -12.037 1.00 80.31 216 ARG A N 1
ATOM 1653 C CA . ARG A 1 216 ? 19.379 -7.148 -12.934 1.00 80.31 216 ARG A CA 1
ATOM 1654 C C . ARG A 1 216 ? 19.674 -6.442 -14.250 1.00 80.31 216 ARG A C 1
ATOM 1656 O O . ARG A 1 216 ? 20.799 -6.524 -14.702 1.00 80.31 216 ARG A O 1
ATOM 1663 N N . ILE A 1 217 ? 18.702 -5.709 -14.794 1.00 71.88 217 ILE A N 1
ATOM 1664 C CA . ILE A 1 217 ? 18.868 -4.914 -16.024 1.00 71.88 217 ILE A CA 1
ATOM 1665 C C . ILE A 1 217 ? 19.838 -3.738 -15.810 1.00 71.88 217 ILE A C 1
ATOM 1667 O O . ILE A 1 217 ? 20.475 -3.281 -16.747 1.00 71.88 217 ILE A O 1
ATOM 1671 N N . ARG A 1 218 ? 19.964 -3.239 -14.572 1.00 63.31 218 ARG A N 1
ATOM 1672 C CA . ARG A 1 218 ? 20.934 -2.193 -14.207 1.00 63.31 218 ARG A CA 1
ATOM 1673 C C . ARG A 1 218 ? 22.401 -2.657 -14.271 1.00 63.31 218 ARG A C 1
ATOM 1675 O O . ARG A 1 218 ? 23.277 -1.798 -14.273 1.00 63.31 218 ARG A O 1
ATOM 1682 N N . ARG A 1 219 ? 22.672 -3.962 -14.164 1.00 51.88 219 ARG A N 1
ATOM 1683 C CA . ARG A 1 219 ? 24.038 -4.514 -14.169 1.00 51.88 219 ARG A CA 1
ATOM 1684 C C . ARG A 1 219 ? 24.482 -4.795 -15.592 1.00 51.88 219 ARG A C 1
ATOM 1686 O O . ARG A 1 219 ? 25.680 -4.565 -15.841 1.00 51.88 219 ARG A O 1
#

Sequence (219 aa):
MISQHGPLFTDDITLVDYSIKVAQEFLLVLIKLYNEQHCPGMLHTSQSMELLCPCRLASQFLKDPKNLFDVSLLQPTVTAEPLATSIALTITSIFVQLITIFELVLNHIAIRVERLTINPTESVPVLIVCGRLQQMPCVQGVVFCEGSVNLIGNIERVLGVGRMLDGKEVGLLSPRQIDVLRGEMDERCSVGAGHTVMAPATLRKLFGKVAGILRRIRR

pLDDT: mean 70.98, std 17.42, range [38.0, 94.56]

Foldseek 3Di:
DQDCPHPQNDPNAGLLQVLLQLLLVLLVVLLLLLCVFFPVPCVVPPDPPPSQFFVNLLVVCVVPVPPSQDDDRDQGPDDGDADDPVVLVVNLVSLLVSLQSLVVVLVVLVVVLVCCVVDPDDQPQAPDGRNDRDRAPLSSLLSSLSSLLSSLVSSCQQQVNDDDPPPRRDHNHDPVSSVVSCCQQPQPPCPDPDDHRHDSVVSNVSSVVSSVSSVVVVD

Organism: Fusarium poae (NCBI:txid36050)